Protein AF-0000000085042481 (afdb_homodimer)

pLDDT: mean 92.13, std 11.42, range [29.47, 98.25]

Solvent-accessible surface area (backbone atoms only — not comparable to full-atom values): 14796 Å² total; per-residue (Å²): 123,78,73,67,58,66,59,36,67,46,35,39,32,40,56,32,84,47,54,68,64,43,48,48,41,42,38,69,69,69,35,38,50,77,46,90,54,94,73,81,54,95,38,60,48,30,28,44,49,56,96,87,27,34,40,38,42,34,36,69,100,58,87,80,73,85,63,39,68,54,71,65,32,27,44,28,32,21,26,75,50,57,67,62,51,48,50,50,32,55,76,68,67,48,74,40,13,19,95,85,66,43,73,79,38,74,32,74,42,95,86,69,38,44,33,37,33,32,60,51,91,65,57,50,30,37,34,43,32,39,73,59,125,122,77,74,66,56,67,57,36,65,45,36,40,32,40,56,35,83,47,52,69,65,43,48,48,42,44,39,70,69,70,38,38,50,77,46,90,53,94,72,81,54,93,38,60,48,29,28,44,48,57,96,86,27,34,40,37,41,35,35,68,100,57,85,79,71,86,62,39,69,55,71,65,31,25,44,30,34,21,26,76,49,56,68,62,51,50,51,51,33,56,77,67,68,48,74,38,12,19,95,86,65,44,72,78,36,72,32,71,43,95,87,70,37,45,34,36,34,35,59,52,92,63,58,50,31,36,33,42,31,38,74,59,123

Structure (mmCIF, N/CA/C/O backbone):
data_AF-0000000085042481-model_v1
#
loop_
_entity.id
_entity.type
_entity.pdbx_description
1 polymer 'Glyoxalase/bleomycin resistance protein/dioxygenase'
#
loop_
_atom_site.group_PDB
_atom_site.id
_atom_site.type_symbol
_atom_site.label_atom_id
_atom_site.label_alt_id
_atom_site.label_comp_id
_atom_site.label_asym_id
_atom_site.label_entity_id
_atom_site.label_seq_id
_atom_site.pdbx_PDB_ins_code
_atom_site.Cartn_x
_atom_site.Cartn_y
_atom_site.Cartn_z
_atom_site.occupancy
_atom_site.B_iso_or_equiv
_atom_site.auth_seq_id
_atom_site.auth_comp_id
_atom_site.auth_asym_id
_atom_site.auth_atom_id
_atom_site.pdbx_PDB_model_num
ATOM 1 N N . MET A 1 1 ? -10.664 -26.453 10.055 1 29.47 1 MET A N 1
ATOM 2 C CA . MET A 1 1 ? -10.32 -25.047 10.047 1 29.47 1 MET A CA 1
ATOM 3 C C . MET A 1 1 ? -9.641 -24.656 8.734 1 29.47 1 MET A C 1
ATOM 5 O O . MET A 1 1 ? -8.633 -25.266 8.352 1 29.47 1 MET A O 1
ATOM 9 N N . SER A 1 2 ? -10.336 -24.453 7.711 1 34.72 2 SER A N 1
ATOM 10 C CA . SER A 1 2 ? -9.711 -24.328 6.395 1 34.72 2 SER A CA 1
ATOM 11 C C . SER A 1 2 ? -8.414 -23.547 6.465 1 34.72 2 SER A C 1
ATOM 13 O O . SER A 1 2 ? -8.297 -22.594 7.25 1 34.72 2 SER A O 1
ATOM 15 N N . GLU A 1 3 ? -7.359 -24.203 6.391 1 38.06 3 GLU A N 1
ATOM 16 C CA . GLU A 1 3 ? -6 -23.688 6.5 1 38.06 3 GLU A CA 1
ATOM 17 C C . GLU A 1 3 ? -5.895 -22.266 5.961 1 38.06 3 GLU A C 1
ATOM 19 O O . GLU A 1 3 ? -5.898 -22.062 4.746 1 38.06 3 GLU A O 1
ATOM 24 N N . PHE A 1 4 ? -6.863 -21.453 6.363 1 44.56 4 PHE A N 1
ATOM 25 C CA . PHE A 1 4 ? -6.672 -20.031 6.078 1 44.56 4 PHE A CA 1
ATOM 26 C C . PHE A 1 4 ? -5.199 -19.719 5.855 1 44.56 4 PHE A C 1
ATOM 28 O O . PHE A 1 4 ? -4.367 -19.969 6.73 1 44.56 4 PHE A O 1
ATOM 35 N N . ALA A 1 5 ? -4.836 -19.984 4.668 1 50.69 5 ALA A N 1
ATOM 36 C CA . ALA A 1 5 ? -3.51 -19.953 4.051 1 50.69 5 ALA A CA 1
ATOM 37 C C . ALA A 1 5 ? -2.656 -18.844 4.664 1 50.69 5 ALA A C 1
ATOM 39 O O . ALA A 1 5 ? -3.178 -17.797 5.062 1 50.69 5 ALA A O 1
ATOM 40 N N . HIS A 1 6 ? -1.685 -19.141 5.352 1 71.81 6 HIS A N 1
ATOM 41 C CA . HIS A 1 6 ? -0.431 -18.609 5.879 1 71.81 6 HIS A CA 1
ATOM 42 C C . HIS A 1 6 ? 0.114 -17.5 4.992 1 71.81 6 HIS A C 1
ATOM 44 O O . HIS A 1 6 ? 1.097 -17.703 4.273 1 71.81 6 HIS A O 1
ATOM 50 N N . LEU A 1 7 ? -0.778 -16.609 4.711 1 86.75 7 LEU A N 1
ATOM 51 C CA . LEU A 1 7 ? -0.31 -15.461 3.945 1 86.75 7 LEU A CA 1
ATOM 52 C C . LEU A 1 7 ? -0.035 -14.273 4.859 1 86.75 7 LEU A C 1
ATOM 54 O O . LEU A 1 7 ? -0.798 -14.008 5.793 1 86.75 7 LEU A O 1
ATOM 58 N N . LYS A 1 8 ? 1.028 -13.719 4.664 1 87.94 8 LYS A N 1
ATOM 59 C CA . LYS A 1 8 ? 1.391 -12.516 5.402 1 87.94 8 LYS A CA 1
ATOM 60 C C . LYS A 1 8 ? 1.767 -11.383 4.453 1 87.94 8 LYS A C 1
ATOM 62 O O . LYS A 1 8 ? 2.342 -11.617 3.391 1 87.94 8 LYS A O 1
ATOM 67 N N . VAL A 1 9 ? 1.407 -10.227 4.883 1 93.44 9 VAL A N 1
ATOM 68 C CA . VAL A 1 9 ? 1.903 -9.07 4.148 1 93.44 9 VAL A CA 1
ATOM 69 C C . VAL A 1 9 ? 3.428 -9.016 4.238 1 93.44 9 VAL A C 1
ATOM 71 O O . VAL A 1 9 ? 4.008 -9.352 5.273 1 93.44 9 VAL A O 1
ATOM 74 N N . ASN A 1 10 ? 4.012 -8.609 3.188 1 94.06 10 ASN A N 1
ATOM 75 C CA . ASN A 1 10 ? 5.473 -8.578 3.15 1 94.06 10 ASN A CA 1
ATOM 76 C C . ASN A 1 10 ? 5.996 -7.152 2.992 1 94.06 10 ASN A C 1
ATOM 78 O O . ASN A 1 10 ? 6.742 -6.664 3.842 1 94.06 10 ASN A O 1
ATOM 82 N N . HIS A 1 11 ? 5.656 -6.461 1.933 1 96.62 11 HIS A N 1
ATOM 83 C CA . HIS A 1 11 ? 6.082 -5.082 1.731 1 96.62 11 HIS A CA 1
ATOM 84 C C . HIS A 1 11 ? 5.156 -4.355 0.762 1 96.62 11 HIS A C 1
ATOM 86 O O . HIS A 1 11 ? 4.305 -4.977 0.124 1 96.62 11 HIS A O 1
ATOM 92 N N . VAL A 1 12 ? 5.301 -3.057 0.77 1 97.5 12 VAL A N 1
ATOM 93 C CA . VAL A 1 12 ? 4.742 -2.195 -0.269 1 97.5 12 VAL A CA 1
ATOM 94 C C . VAL A 1 12 ? 5.871 -1.604 -1.109 1 97.5 12 VAL A C 1
ATOM 96 O O . VAL A 1 12 ? 6.887 -1.161 -0.571 1 97.5 12 VAL A O 1
ATOM 99 N N . ALA A 1 13 ? 5.703 -1.635 -2.363 1 97.94 13 ALA A N 1
ATOM 100 C CA . ALA A 1 13 ? 6.672 -0.999 -3.252 1 97.94 13 ALA A CA 1
ATOM 101 C C . ALA A 1 13 ? 6.066 0.221 -3.939 1 97.94 13 ALA A C 1
ATOM 103 O O . ALA A 1 13 ? 4.914 0.185 -4.383 1 97.94 13 ALA A O 1
ATOM 104 N N . ILE A 1 14 ? 6.805 1.228 -4.02 1 96.94 14 ILE A N 1
ATOM 105 C CA . ILE A 1 14 ? 6.391 2.457 -4.688 1 96.94 14 ILE A CA 1
ATOM 106 C C . ILE A 1 14 ? 7.355 2.777 -5.828 1 96.94 14 ILE A C 1
ATOM 108 O O . ILE A 1 14 ? 8.562 2.58 -5.699 1 96.94 14 ILE A O 1
ATOM 112 N N . TYR A 1 15 ? 6.785 3.146 -6.953 1 97.5 15 TYR A N 1
ATOM 113 C CA . TYR A 1 15 ? 7.539 3.607 -8.109 1 97.5 15 TYR A CA 1
ATOM 114 C C . TYR A 1 15 ? 7.898 5.082 -7.977 1 97.5 15 TYR A C 1
ATOM 116 O O . TYR A 1 15 ? 7.016 5.934 -7.844 1 97.5 15 TYR A O 1
ATOM 124 N N . ALA A 1 16 ? 9.156 5.398 -8.047 1 97.94 16 ALA A N 1
ATOM 125 C CA . ALA A 1 16 ? 9.602 6.77 -7.812 1 97.94 16 ALA A CA 1
ATOM 126 C C . ALA A 1 16 ? 10.164 7.391 -9.086 1 97.94 16 ALA A C 1
ATOM 128 O O . ALA A 1 16 ? 10.992 6.777 -9.766 1 97.94 16 ALA A O 1
ATOM 129 N N . LYS A 1 17 ? 9.742 8.586 -9.406 1 97.06 17 LYS A N 1
ATOM 130 C CA . LYS A 1 17 ? 10.273 9.367 -10.523 1 97.06 17 LYS A CA 1
ATOM 131 C C . LYS A 1 17 ? 11.711 9.812 -10.242 1 97.06 17 LYS A C 1
ATOM 133 O O . LYS A 1 17 ? 12.57 9.742 -11.117 1 97.06 17 LYS A O 1
ATOM 138 N N . ASP A 1 18 ? 11.93 10.289 -9.102 1 97.19 18 ASP A N 1
ATOM 139 C CA . ASP A 1 18 ? 13.211 10.75 -8.57 1 97.19 18 ASP A CA 1
ATOM 140 C C . ASP A 1 18 ? 13.5 10.133 -7.207 1 97.19 18 ASP A C 1
ATOM 142 O O . ASP A 1 18 ? 12.891 10.516 -6.207 1 97.19 18 ASP A O 1
ATOM 146 N N . LEU A 1 19 ? 14.508 9.242 -7.203 1 97.56 19 LEU A N 1
ATOM 147 C CA . LEU A 1 19 ? 14.766 8.453 -6.004 1 97.56 19 LEU A CA 1
ATOM 148 C C . LEU A 1 19 ? 15.203 9.352 -4.848 1 97.56 19 LEU A C 1
ATOM 150 O O . LEU A 1 19 ? 14.719 9.195 -3.723 1 97.56 19 LEU A O 1
ATOM 154 N N . GLU A 1 20 ? 16.062 10.273 -5.105 1 97.19 20 GLU A N 1
ATOM 155 C CA . GLU A 1 20 ? 16.609 11.133 -4.059 1 97.19 20 GLU A CA 1
ATOM 156 C C . GLU A 1 20 ? 15.508 11.992 -3.432 1 97.19 20 GLU A C 1
ATOM 158 O O . GLU A 1 20 ? 15.406 12.078 -2.205 1 97.19 20 GLU A O 1
ATOM 163 N N . LYS A 1 21 ? 14.727 12.617 -4.238 1 97.62 21 LYS A N 1
ATOM 164 C CA . LYS A 1 21 ? 13.633 13.445 -3.75 1 97.62 21 LYS A CA 1
ATOM 165 C C . LYS A 1 21 ? 12.625 12.617 -2.953 1 97.62 21 LYS A C 1
ATOM 167 O O . LYS A 1 21 ? 12.133 13.055 -1.916 1 97.62 21 LYS A O 1
ATOM 172 N N . THR A 1 22 ? 12.336 11.461 -3.449 1 98.19 22 THR A N 1
ATOM 173 C CA . THR A 1 22 ? 11.398 10.578 -2.781 1 98.19 22 THR A CA 1
ATOM 174 C C . THR A 1 22 ? 11.945 10.117 -1.436 1 98.19 22 THR A C 1
ATOM 176 O O . THR A 1 22 ? 11.227 10.102 -0.435 1 98.19 22 THR A O 1
ATOM 179 N N . ASN A 1 23 ? 13.203 9.773 -1.438 1 97.62 23 ASN A N 1
ATOM 180 C CA . ASN A 1 23 ? 13.844 9.359 -0.198 1 97.62 23 ASN A CA 1
ATOM 181 C C . ASN A 1 23 ? 13.82 10.469 0.851 1 97.62 23 ASN A C 1
ATOM 183 O O . ASN A 1 23 ? 13.547 10.211 2.023 1 97.62 23 ASN A O 1
ATOM 187 N N . GLN A 1 24 ? 14.102 11.648 0.436 1 97.5 24 GLN A N 1
ATOM 188 C CA . GLN A 1 24 ? 14.062 12.781 1.353 1 97.5 24 GLN A CA 1
ATOM 189 C C . GLN A 1 24 ? 12.672 12.953 1.958 1 97.5 24 GLN A C 1
ATOM 191 O O . GLN A 1 24 ? 12.539 13.227 3.152 1 97.5 24 GLN A O 1
ATOM 196 N N . PHE A 1 25 ? 11.727 12.758 1.174 1 97.75 25 PHE A N 1
ATOM 197 C CA . PHE A 1 25 ? 10.352 12.883 1.63 1 97.75 25 PHE A CA 1
ATOM 198 C C . PHE A 1 25 ? 10.047 11.852 2.709 1 97.75 25 PHE A C 1
ATOM 200 O O . PHE A 1 25 ? 9.594 12.203 3.801 1 97.75 25 PHE A O 1
ATOM 207 N N . TYR A 1 26 ? 10.266 10.633 2.473 1 97.44 26 TYR A N 1
ATOM 208 C CA . TYR A 1 26 ? 9.891 9.57 3.402 1 97.44 26 TYR A CA 1
ATOM 209 C C . TYR A 1 26 ? 10.781 9.586 4.637 1 97.44 26 TYR A C 1
ATOM 211 O O . TYR A 1 26 ? 10.336 9.242 5.734 1 97.44 26 TYR A O 1
ATOM 219 N N . GLU A 1 27 ? 11.984 10.023 4.461 1 96.12 27 GLU A N 1
ATOM 220 C CA . GLU A 1 27 ? 12.914 10.07 5.59 1 96.12 27 GLU A CA 1
ATOM 221 C C . GLU A 1 27 ? 12.648 11.289 6.469 1 96.12 27 GLU A C 1
ATOM 223 O O . GLU A 1 27 ? 12.547 11.172 7.691 1 96.12 27 GLU A O 1
ATOM 228 N N . GLU A 1 28 ? 12.469 12.43 5.887 1 95.12 28 GLU A N 1
ATOM 229 C CA . GLU A 1 28 ? 12.438 13.672 6.645 1 95.12 28 GLU A CA 1
ATOM 230 C C . GLU A 1 28 ? 11.008 14.086 6.98 1 95.12 28 GLU A C 1
ATOM 232 O O . GLU A 1 28 ? 10.758 14.664 8.039 1 95.12 28 GLU A O 1
ATOM 237 N N . ILE A 1 29 ? 10.133 13.836 6.039 1 95.12 29 ILE A N 1
ATOM 238 C CA . ILE A 1 29 ? 8.766 14.297 6.238 1 95.12 29 ILE A CA 1
ATOM 239 C C . ILE A 1 29 ? 7.965 13.234 6.988 1 95.12 29 ILE A C 1
ATOM 241 O O . ILE A 1 29 ? 7.41 13.508 8.055 1 95.12 29 ILE A O 1
ATOM 245 N N . ILE A 1 30 ? 7.961 12.078 6.449 1 95.56 30 ILE A N 1
ATOM 246 C CA . ILE A 1 30 ? 7.223 11.008 7.125 1 95.56 30 ILE A CA 1
ATOM 247 C C . ILE A 1 30 ? 8.008 10.539 8.344 1 95.56 30 ILE A C 1
ATOM 249 O O . ILE A 1 30 ? 7.418 10.203 9.375 1 95.56 30 ILE A O 1
ATOM 253 N N . GLY A 1 31 ? 9.336 10.484 8.219 1 94.62 31 GLY A N 1
ATOM 254 C CA . GLY A 1 31 ? 10.18 10.125 9.344 1 94.62 31 GLY A CA 1
ATOM 255 C C . GLY A 1 31 ? 10.477 8.641 9.422 1 94.62 31 GLY A C 1
ATOM 256 O O . GLY A 1 31 ? 10.594 8.078 10.516 1 94.62 31 GLY A O 1
ATOM 257 N N . LEU A 1 32 ? 10.57 7.988 8.32 1 95.56 32 LEU A N 1
ATOM 258 C CA . LEU A 1 32 ? 10.844 6.555 8.312 1 95.56 32 LEU A CA 1
ATOM 259 C C . LEU A 1 32 ? 12.344 6.285 8.328 1 95.56 32 LEU A C 1
ATOM 261 O O . LEU A 1 32 ? 13.109 6.988 7.676 1 95.56 32 LEU A O 1
ATOM 265 N N . PRO A 1 33 ? 12.734 5.258 9.031 1 95.5 33 PRO A N 1
ATOM 266 C CA . PRO A 1 33 ? 14.148 4.875 9.016 1 95.5 33 PRO A CA 1
ATOM 267 C C . PRO A 1 33 ? 14.523 4.062 7.777 1 95.5 33 PRO A C 1
ATOM 269 O O . PRO A 1 33 ? 13.789 3.162 7.375 1 95.5 33 PRO A O 1
ATOM 272 N N . LYS A 1 34 ? 15.664 4.43 7.211 1 95.56 34 LYS A N 1
ATOM 273 C CA . LYS A 1 34 ? 16.203 3.586 6.148 1 95.56 34 LYS A CA 1
ATOM 274 C C . LYS A 1 34 ? 16.734 2.266 6.707 1 95.56 34 LYS A C 1
ATOM 276 O O . LYS A 1 34 ? 17.344 2.236 7.777 1 95.56 34 LYS A O 1
ATOM 281 N N . ILE A 1 35 ? 16.453 1.226 5.973 1 95.06 35 ILE A N 1
ATOM 282 C CA . ILE A 1 35 ? 17 -0.073 6.336 1 95.06 35 ILE A CA 1
ATOM 283 C C . ILE A 1 35 ? 17.828 -0.621 5.18 1 95.06 35 ILE A C 1
ATOM 285 O O . ILE A 1 35 ? 17.844 -0.049 4.09 1 95.06 35 ILE A O 1
ATOM 289 N N . GLU A 1 36 ? 18.531 -1.667 5.41 1 92.81 36 GLU A N 1
ATOM 290 C CA . GLU A 1 36 ? 19.406 -2.238 4.402 1 92.81 36 GLU A CA 1
ATOM 291 C C . GLU A 1 36 ? 18.609 -2.814 3.232 1 92.81 36 GLU A C 1
ATOM 293 O O . GLU A 1 36 ? 17.609 -3.488 3.438 1 92.81 36 GLU A O 1
ATOM 298 N N . ASP A 1 37 ? 19.016 -2.426 2.037 1 88.75 37 ASP A N 1
ATOM 299 C CA . ASP A 1 37 ? 18.453 -3.051 0.843 1 88.75 37 ASP A CA 1
ATOM 300 C C . ASP A 1 37 ? 19.469 -3.986 0.186 1 88.75 37 ASP A C 1
ATOM 302 O O . ASP A 1 37 ? 20.672 -3.736 0.235 1 88.75 37 ASP A O 1
ATOM 306 N N . PRO A 1 38 ? 19.062 -5.016 -0.389 1 85.75 38 PRO A N 1
ATOM 307 C CA . PRO A 1 38 ? 19.969 -6.047 -0.899 1 85.75 38 PRO A CA 1
ATOM 308 C C . PRO A 1 38 ? 20.656 -5.641 -2.205 1 85.75 38 PRO A C 1
ATOM 310 O O . PRO A 1 38 ? 21.609 -6.285 -2.633 1 85.75 38 PRO A O 1
ATOM 313 N N . PHE A 1 39 ? 20.234 -4.66 -2.871 1 85.88 39 PHE A N 1
ATOM 314 C CA . PHE A 1 39 ? 20.734 -4.32 -4.195 1 85.88 39 PHE A CA 1
ATOM 315 C C . PHE A 1 39 ? 21.922 -3.367 -4.094 1 85.88 39 PHE A C 1
ATOM 317 O O . PHE A 1 39 ? 22.781 -3.355 -4.965 1 85.88 39 PHE A O 1
ATOM 324 N N . LYS A 1 40 ? 21.938 -2.6 -3.18 1 84.56 40 LYS A N 1
ATOM 325 C CA . LYS A 1 40 ? 23.016 -1.634 -2.945 1 84.56 40 LYS A CA 1
ATOM 326 C C . LYS A 1 40 ? 23.328 -0.845 -4.211 1 84.56 40 LYS A C 1
ATOM 328 O O . LYS A 1 40 ? 24.484 -0.727 -4.602 1 84.56 40 LYS A O 1
ATOM 333 N N . ASP A 1 41 ? 22.312 -0.422 -4.855 1 89.19 41 ASP A N 1
ATOM 334 C CA . ASP A 1 41 ? 22.438 0.362 -6.082 1 89.19 41 ASP A CA 1
ATOM 335 C C . ASP A 1 41 ? 21.766 1.729 -5.93 1 89.19 41 ASP A C 1
ATOM 337 O O . ASP A 1 41 ? 21.453 2.152 -4.816 1 89.19 41 ASP A O 1
ATOM 341 N N . HIS A 1 42 ? 21.719 2.473 -7.027 1 90.5 42 HIS A N 1
ATOM 342 C CA . HIS A 1 42 ? 21.172 3.826 -6.969 1 90.5 42 HIS A CA 1
ATOM 343 C C . HIS A 1 42 ? 19.703 3.854 -7.371 1 90.5 42 HIS A C 1
ATOM 345 O O . HIS A 1 42 ? 19.156 4.918 -7.66 1 90.5 42 HIS A O 1
ATOM 351 N N . LEU A 1 43 ? 19.031 2.658 -7.398 1 95.56 43 LEU A N 1
ATOM 352 C CA . LEU A 1 43 ? 17.672 2.588 -7.914 1 95.56 43 LEU A CA 1
ATOM 353 C C . LEU A 1 43 ? 16.703 2.111 -6.832 1 95.56 43 LEU A C 1
ATOM 355 O O . LEU A 1 43 ? 15.492 2.146 -7.02 1 95.56 43 LEU A O 1
ATOM 359 N N . HIS A 1 44 ? 17.328 1.716 -5.672 1 96.81 44 HIS A N 1
ATOM 360 C CA . HIS A 1 44 ? 16.469 1.137 -4.641 1 96.81 44 HIS A CA 1
ATOM 361 C C . HIS A 1 44 ? 16.781 1.737 -3.271 1 96.81 44 HIS A C 1
ATOM 363 O O . HIS A 1 44 ? 17.953 1.962 -2.934 1 96.81 44 HIS A O 1
ATOM 369 N N . THR A 1 45 ? 15.727 1.989 -2.494 1 97.69 45 THR A N 1
ATOM 370 C CA . THR A 1 45 ? 15.82 2.312 -1.074 1 97.69 45 THR A CA 1
ATOM 371 C C . THR A 1 45 ? 14.727 1.596 -0.287 1 97.69 45 THR A C 1
ATOM 373 O O . THR A 1 45 ? 13.57 1.537 -0.726 1 97.69 45 THR A O 1
ATOM 376 N N . TRP A 1 46 ? 15.117 1.043 0.865 1 97.31 46 TRP A N 1
ATOM 377 C CA . TRP A 1 46 ? 14.156 0.384 1.749 1 97.31 46 TRP A CA 1
ATOM 378 C C . TRP A 1 46 ? 13.953 1.19 3.025 1 97.31 46 TRP A C 1
ATOM 380 O O . TRP A 1 46 ? 14.914 1.653 3.639 1 97.31 46 TRP A O 1
ATOM 390 N N . PHE A 1 47 ? 12.68 1.407 3.359 1 97.12 47 PHE A N 1
ATOM 391 C CA . PHE A 1 47 ? 12.312 2.039 4.621 1 97.12 47 PHE A CA 1
ATOM 392 C C . PHE A 1 47 ? 11.586 1.056 5.531 1 97.12 47 PHE A C 1
ATOM 394 O O . PHE A 1 47 ? 10.711 0.317 5.078 1 97.12 47 PHE A O 1
ATOM 401 N N . GLY A 1 48 ? 11.984 1 6.766 1 95.31 48 GLY A N 1
ATOM 402 C CA . GLY A 1 48 ? 11.227 0.225 7.738 1 95.31 48 GLY A CA 1
ATOM 403 C C . GLY A 1 48 ? 9.961 0.917 8.203 1 95.31 48 GLY A C 1
ATOM 404 O O . GLY A 1 48 ? 9.945 2.135 8.391 1 95.31 48 GLY A O 1
ATOM 405 N N . ILE A 1 49 ? 8.875 0.1 8.352 1 93.44 49 ILE A N 1
ATOM 406 C CA . ILE A 1 49 ? 7.621 0.706 8.805 1 93.44 49 ILE A CA 1
ATOM 407 C C . ILE A 1 49 ? 7.082 -0.058 10.008 1 93.44 49 ILE A C 1
ATOM 409 O O . ILE A 1 49 ? 5.895 0.038 10.328 1 93.44 49 ILE A O 1
ATOM 413 N N . GLY A 1 50 ? 7.922 -0.876 10.617 1 87.81 50 GLY A N 1
ATOM 414 C CA . GLY A 1 50 ? 7.539 -1.648 11.789 1 87.81 50 GLY A CA 1
ATOM 415 C C . GLY A 1 50 ? 7.117 -3.066 11.453 1 87.81 50 GLY A C 1
ATOM 416 O O . GLY A 1 50 ? 6.832 -3.381 10.297 1 87.81 50 GLY A O 1
ATOM 417 N N . TYR A 1 51 ? 7.156 -4.039 12.414 1 88.31 51 TYR A N 1
ATOM 418 C CA . TYR A 1 51 ? 6.688 -5.418 12.32 1 88.31 51 TYR A CA 1
ATOM 419 C C . TYR A 1 51 ? 7.484 -6.195 11.289 1 88.31 51 TYR A C 1
ATOM 421 O O . TYR A 1 51 ? 6.973 -7.141 10.68 1 88.31 51 TYR A O 1
ATOM 429 N N . GLY A 1 52 ? 8.711 -5.676 10.992 1 89.19 52 GLY A N 1
ATOM 430 C CA . GLY A 1 52 ? 9.508 -6.32 9.961 1 89.19 52 GLY A CA 1
ATOM 431 C C . GLY A 1 52 ? 9.055 -5.98 8.555 1 89.19 52 GLY A C 1
ATOM 432 O O . GLY A 1 52 ? 9.547 -6.551 7.582 1 89.19 52 GLY A O 1
ATOM 433 N N . LEU A 1 53 ? 8.125 -5.09 8.461 1 93.31 53 LEU A N 1
ATOM 434 C CA . LEU A 1 53 ? 7.605 -4.652 7.172 1 93.31 53 LEU A CA 1
ATOM 435 C C . LEU A 1 53 ? 8.406 -3.469 6.637 1 93.31 53 LEU A C 1
ATOM 437 O O . LEU A 1 53 ? 9.109 -2.797 7.395 1 93.31 53 LEU A O 1
ATOM 441 N N . SER A 1 54 ? 8.289 -3.295 5.277 1 96.12 54 SER A N 1
ATOM 442 C CA . SER A 1 54 ? 9.078 -2.227 4.676 1 96.12 54 SER A CA 1
ATOM 443 C C . SER A 1 54 ? 8.359 -1.617 3.475 1 96.12 54 SER A C 1
ATOM 445 O O . SER A 1 54 ? 7.441 -2.225 2.918 1 96.12 54 SER A O 1
ATOM 447 N N . ILE A 1 55 ? 8.688 -0.447 3.199 1 97.56 55 ILE A N 1
ATOM 448 C CA . ILE A 1 55 ? 8.391 0.213 1.933 1 97.56 55 ILE A CA 1
ATOM 449 C C . ILE A 1 55 ? 9.625 0.182 1.032 1 97.56 55 ILE A C 1
ATOM 451 O O . ILE A 1 55 ? 10.711 0.597 1.442 1 97.56 55 ILE A O 1
ATOM 455 N N . HIS A 1 56 ? 9.43 -0.361 -0.099 1 98.06 56 HIS A N 1
ATOM 456 C CA . HIS A 1 56 ? 10.477 -0.338 -1.117 1 98.06 56 HIS A CA 1
ATOM 457 C C . HIS A 1 56 ? 10.266 0.812 -2.096 1 98.06 56 HIS A C 1
ATOM 459 O O . HIS A 1 56 ? 9.266 0.847 -2.814 1 98.06 56 HIS A O 1
ATOM 465 N N . VAL A 1 57 ? 11.195 1.717 -2.09 1 98.19 57 VAL A N 1
ATOM 466 C CA . VAL A 1 57 ? 11.18 2.797 -3.072 1 98.19 57 VAL A CA 1
ATOM 467 C C . VAL A 1 57 ? 12.062 2.43 -4.262 1 98.19 57 VAL A C 1
ATOM 469 O O . VAL A 1 57 ? 13.258 2.164 -4.098 1 98.19 57 VAL A O 1
ATOM 472 N N . ILE A 1 58 ? 11.477 2.449 -5.469 1 97.62 58 ILE A N 1
ATOM 473 C CA . ILE A 1 58 ? 12.164 1.899 -6.629 1 97.62 58 ILE A CA 1
ATOM 474 C C . ILE A 1 58 ? 12.125 2.904 -7.781 1 97.62 58 ILE A C 1
ATOM 476 O O . ILE A 1 58 ? 11.047 3.334 -8.195 1 97.62 58 ILE A O 1
ATOM 480 N N . ALA A 1 59 ? 13.242 3.268 -8.227 1 97.19 59 ALA A N 1
ATOM 481 C CA . ALA A 1 59 ? 13.375 3.996 -9.484 1 97.19 59 ALA A CA 1
ATOM 482 C C . ALA A 1 59 ? 13.789 3.064 -10.617 1 97.19 59 ALA A C 1
ATOM 484 O O . ALA A 1 59 ? 14.352 1.997 -10.383 1 97.19 59 ALA A O 1
ATOM 485 N N . ARG A 1 60 ? 13.398 3.463 -11.805 1 94.75 60 ARG A N 1
ATOM 486 C CA . ARG A 1 60 ? 13.742 2.662 -12.969 1 94.75 60 ARG A CA 1
ATOM 487 C C . ARG A 1 60 ? 14.516 3.49 -13.992 1 94.75 60 ARG A C 1
ATOM 489 O O . ARG A 1 60 ? 14.375 4.715 -14.039 1 94.75 60 ARG A O 1
ATOM 496 N N . GLU A 1 61 ? 15.32 2.689 -14.734 1 92.12 61 GLU A N 1
ATOM 497 C CA . GLU A 1 61 ? 16.047 3.33 -15.82 1 92.12 61 GLU A CA 1
ATOM 498 C C . GLU A 1 61 ? 15.258 3.299 -17.125 1 92.12 61 GLU A C 1
ATOM 500 O O . GLU A 1 61 ? 15.742 2.818 -18.141 1 92.12 61 GLU A O 1
ATOM 505 N N . VAL A 1 62 ? 14.07 3.58 -17.094 1 91.5 62 VAL A N 1
ATOM 506 C CA . VAL A 1 62 ? 13.141 3.727 -18.203 1 91.5 62 VAL A CA 1
ATOM 507 C C . VAL A 1 62 ? 12.359 5.031 -18.047 1 91.5 62 VAL A C 1
ATOM 509 O O . VAL A 1 62 ? 12.32 5.617 -16.969 1 91.5 62 VAL A O 1
ATOM 512 N N . PRO A 1 63 ? 11.828 5.523 -19.156 1 93.69 63 PRO A N 1
ATOM 513 C CA . PRO A 1 63 ? 11.062 6.762 -19.031 1 93.69 63 PRO A CA 1
ATOM 514 C C . PRO A 1 63 ? 9.93 6.652 -18.016 1 93.69 63 PRO A C 1
ATOM 516 O O . PRO A 1 63 ? 9.234 5.637 -17.969 1 93.69 63 PRO A O 1
ATOM 519 N N . TRP A 1 64 ? 9.805 7.609 -17.234 1 94.62 64 TRP A N 1
ATOM 520 C CA . TRP A 1 64 ? 8.766 7.684 -16.219 1 94.62 64 TRP A CA 1
ATOM 521 C C . TRP A 1 64 ? 7.375 7.664 -16.859 1 94.62 64 TRP A C 1
ATOM 523 O O . TRP A 1 64 ? 7.125 8.367 -17.844 1 94.62 64 TRP A O 1
ATOM 533 N N . LYS A 1 65 ? 6.566 6.887 -16.266 1 91.31 65 LYS A N 1
ATOM 534 C CA . LYS A 1 65 ? 5.148 6.883 -16.609 1 91.31 65 LYS A CA 1
ATOM 535 C C . LYS A 1 65 ? 4.301 7.48 -15.484 1 91.31 65 LYS A C 1
ATOM 537 O O . LYS A 1 65 ? 4.312 6.977 -14.359 1 91.31 65 LYS A O 1
ATOM 542 N N . GLU A 1 66 ? 3.561 8.523 -15.906 1 91.44 66 GLU A N 1
ATOM 543 C CA . GLU A 1 66 ? 2.744 9.188 -14.891 1 91.44 66 GLU A CA 1
ATOM 544 C C . GLU A 1 66 ? 1.716 8.227 -14.297 1 91.44 66 GLU A C 1
ATOM 546 O O . GLU A 1 66 ? 1.08 7.461 -15.023 1 91.44 66 GLU A O 1
ATOM 551 N N . GLN A 1 67 ? 1.631 8.32 -12.984 1 92.38 67 GLN A N 1
ATOM 552 C CA . GLN A 1 67 ? 0.651 7.508 -12.273 1 92.38 67 GLN A CA 1
ATOM 553 C C . GLN A 1 67 ? -0.649 8.273 -12.055 1 92.38 67 GLN A C 1
ATOM 555 O O . GLN A 1 67 ? -0.635 9.492 -11.883 1 92.38 67 GLN A O 1
ATOM 560 N N . ASN A 1 68 ? -1.722 7.582 -12.195 1 92.75 68 ASN A N 1
ATOM 561 C CA . ASN A 1 68 ? -3.043 8.109 -11.867 1 92.75 68 ASN A CA 1
ATOM 562 C C . ASN A 1 68 ? -3.684 7.332 -10.719 1 92.75 68 ASN A C 1
ATOM 564 O O . ASN A 1 68 ? -4.117 6.195 -10.898 1 92.75 68 ASN A O 1
ATOM 568 N N . ILE A 1 69 ? -3.725 8.008 -9.609 1 92.75 69 ILE A N 1
ATOM 569 C CA . ILE A 1 69 ? -4.188 7.336 -8.398 1 92.75 69 ILE A CA 1
ATOM 570 C C . ILE A 1 69 ? -5.172 8.234 -7.656 1 92.75 69 ILE A C 1
ATOM 572 O O . ILE A 1 69 ? -4.855 9.391 -7.352 1 92.75 69 ILE A O 1
ATOM 576 N N . ASP A 1 70 ? -6.336 7.723 -7.387 1 93.88 70 ASP A N 1
ATOM 577 C CA . ASP A 1 70 ? -7.359 8.445 -6.641 1 93.88 70 ASP A CA 1
ATOM 578 C C . ASP A 1 70 ? -6.996 8.539 -5.16 1 93.88 70 ASP A C 1
ATOM 580 O O . ASP A 1 70 ? -6.387 7.621 -4.609 1 93.88 70 ASP A O 1
ATOM 584 N N . ARG A 1 71 ? -7.449 9.594 -4.531 1 93.81 71 ARG A N 1
ATOM 585 C CA . ARG A 1 71 ? -7.18 9.797 -3.111 1 93.81 71 ARG A CA 1
ATOM 586 C C . ARG A 1 71 ? -7.68 8.617 -2.285 1 93.81 71 ARG A C 1
ATOM 588 O O . ARG A 1 71 ? -7.098 8.289 -1.248 1 93.81 71 ARG A O 1
ATOM 595 N N . THR A 1 72 ? -8.75 8.031 -2.76 1 95.19 72 THR A N 1
ATOM 596 C CA . THR A 1 72 ? -9.289 6.859 -2.072 1 95.19 72 THR A CA 1
ATOM 597 C C . THR A 1 72 ? -8.227 5.777 -1.926 1 95.19 72 THR A C 1
ATOM 599 O O . THR A 1 72 ? -8.219 5.035 -0.944 1 95.19 72 THR A O 1
ATOM 602 N N . ASN A 1 73 ? -7.363 5.676 -2.885 1 95.81 73 ASN A N 1
ATOM 603 C CA . ASN A 1 73 ? -6.207 4.793 -2.826 1 95.81 73 ASN A CA 1
ATOM 604 C C . ASN A 1 73 ? -5.035 5.449 -2.1 1 95.81 73 ASN A C 1
ATOM 606 O O . ASN A 1 73 ? -4.434 6.395 -2.609 1 95.81 73 ASN A O 1
ATOM 610 N N . HIS A 1 74 ? -4.758 4.953 -0.811 1 97.44 74 HIS A N 1
ATOM 611 C CA . HIS A 1 74 ? -3.748 5.664 -0.033 1 97.44 74 HIS A CA 1
ATOM 612 C C . HIS A 1 74 ? -3.098 4.742 0.993 1 97.44 74 HIS A C 1
ATOM 614 O O . HIS A 1 74 ? -3.607 3.65 1.266 1 97.44 74 HIS A O 1
ATOM 620 N N . LEU A 1 75 ? -1.955 5.16 1.409 1 97.75 75 LEU A N 1
ATOM 621 C CA . LEU A 1 75 ? -1.261 4.578 2.553 1 97.75 75 LEU A CA 1
ATOM 622 C C . LEU A 1 75 ? -1.424 5.453 3.791 1 97.75 75 LEU A C 1
ATOM 624 O O . LEU A 1 75 ? -1.251 6.672 3.723 1 97.75 75 LEU A O 1
ATOM 628 N N . CYS A 1 76 ? -1.739 4.809 4.922 1 97.62 76 CYS A N 1
ATOM 629 C CA . CYS A 1 76 ? -2.002 5.574 6.133 1 97.62 76 CYS A CA 1
ATOM 630 C C . CYS A 1 76 ? -0.963 5.27 7.207 1 97.62 76 CYS A C 1
ATOM 632 O O . CYS A 1 76 ? -0.617 4.109 7.43 1 97.62 76 CYS A O 1
ATOM 634 N N . PHE A 1 77 ? -0.507 6.305 7.844 1 96.44 77 PHE A N 1
ATOM 635 C CA . PHE A 1 77 ? 0.324 6.211 9.039 1 96.44 77 PHE A CA 1
ATOM 636 C C . PHE A 1 77 ? -0.364 6.867 10.227 1 96.44 77 PHE A C 1
ATOM 638 O O . PHE A 1 77 ? -1.283 7.672 10.055 1 96.44 77 PHE A O 1
ATOM 645 N N . CYS A 1 78 ? 0.091 6.469 11.359 1 94.88 78 CYS A N 1
ATOM 646 C CA . CYS A 1 78 ? -0.397 7.1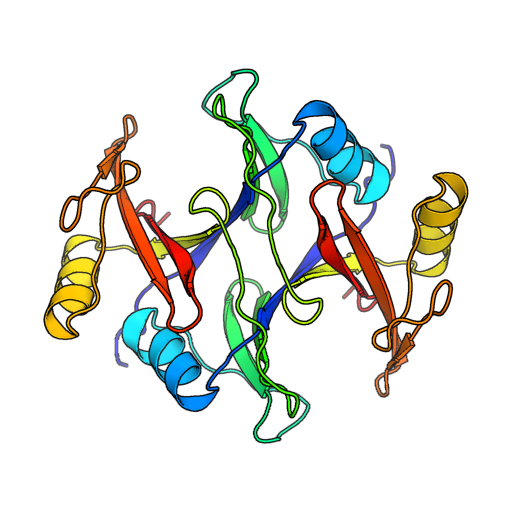02 12.586 1 94.88 78 CYS A CA 1
ATOM 647 C C . CYS A 1 78 ? 0.732 7.809 13.32 1 94.88 78 CYS A C 1
ATOM 649 O O . CYS A 1 78 ? 1.859 7.309 13.367 1 94.88 78 CYS A O 1
ATOM 651 N N . VAL A 1 79 ? 0.392 8.961 13.852 1 94.31 79 VAL A N 1
ATOM 652 C CA . VAL A 1 79 ? 1.349 9.742 14.633 1 94.31 79 VAL A CA 1
ATOM 653 C C . VAL A 1 79 ? 0.782 10.016 16.016 1 94.31 79 VAL A C 1
ATOM 655 O O . VAL A 1 79 ? -0.431 9.938 16.234 1 94.31 79 VAL A O 1
ATOM 658 N N . LYS A 1 80 ? 1.616 10.352 16.969 1 92.81 80 LYS A N 1
ATOM 659 C CA . LYS A 1 80 ? 1.191 10.664 18.328 1 92.81 80 LYS A CA 1
ATOM 660 C C . LYS A 1 80 ? 0.694 12.109 18.438 1 92.81 80 LYS A C 1
ATOM 662 O O . LYS A 1 80 ? -0.182 12.406 19.25 1 92.81 80 LYS A O 1
ATOM 667 N N . ASP A 1 81 ? 1.24 12.977 17.625 1 93.38 81 ASP A N 1
ATOM 668 C CA . ASP A 1 81 ? 0.963 14.406 17.703 1 93.38 81 ASP A CA 1
ATOM 669 C C . ASP A 1 81 ? 0.68 14.992 16.328 1 93.38 81 ASP A C 1
ATOM 671 O O . ASP A 1 81 ? 1.605 15.352 15.594 1 93.38 81 ASP A O 1
ATOM 675 N N . MET A 1 82 ? -0.606 15.195 16.047 1 95.06 82 MET A N 1
ATOM 676 C CA . MET A 1 82 ? -1.033 15.688 14.742 1 95.06 82 MET A CA 1
ATOM 677 C C . MET A 1 82 ? -0.583 17.125 14.531 1 95.06 82 MET A C 1
ATOM 679 O O . MET A 1 82 ? -0.111 17.484 13.445 1 95.06 82 MET A O 1
ATOM 683 N N . ASP A 1 83 ? -0.695 17.906 15.555 1 95 83 ASP A N 1
ATOM 684 C CA . ASP A 1 83 ? -0.323 19.312 15.445 1 95 83 ASP A CA 1
ATOM 685 C C . ASP A 1 83 ? 1.154 19.469 15.086 1 95 83 ASP A C 1
ATOM 687 O O . ASP A 1 83 ? 1.514 20.297 14.234 1 95 83 ASP A O 1
ATOM 691 N N . ALA A 1 84 ? 1.943 18.703 15.742 1 95 84 ALA A N 1
ATOM 692 C CA . ALA A 1 84 ? 3.373 18.734 15.445 1 95 84 ALA A CA 1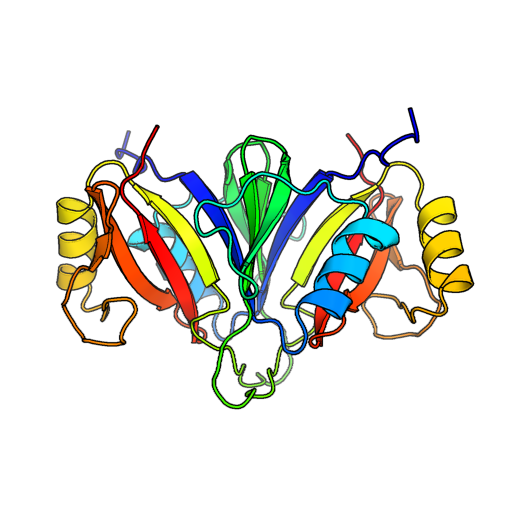
ATOM 693 C C . ALA A 1 84 ? 3.648 18.312 14.008 1 95 84 ALA A C 1
ATOM 695 O O . ALA A 1 84 ? 4.516 18.875 13.336 1 95 84 ALA A O 1
ATOM 696 N N . PHE A 1 85 ? 2.949 17.312 13.57 1 95.81 85 PHE A N 1
ATOM 697 C CA . PHE A 1 85 ? 3.145 16.828 12.211 1 95.81 85 PHE A CA 1
ATOM 698 C C . PHE A 1 85 ? 2.727 17.875 11.195 1 95.81 85 PHE A C 1
ATOM 700 O O . PHE A 1 85 ? 3.428 18.109 10.203 1 95.81 85 PHE A O 1
ATOM 707 N N . ILE A 1 86 ? 1.613 18.484 11.445 1 96.12 86 ILE A N 1
ATOM 708 C CA . ILE A 1 86 ? 1.106 19.516 10.555 1 96.12 86 ILE A CA 1
ATOM 709 C C . ILE A 1 86 ? 2.102 20.672 10.5 1 96.12 86 ILE A C 1
ATOM 711 O O . ILE A 1 86 ? 2.373 21.219 9.422 1 96.12 86 ILE A O 1
ATOM 715 N N . LYS A 1 87 ? 2.604 21.078 11.617 1 96.5 87 LYS A N 1
ATOM 716 C CA . LYS A 1 87 ? 3.609 22.141 11.656 1 96.5 87 LYS A CA 1
ATOM 717 C C . LYS A 1 87 ? 4.805 21.797 10.773 1 96.5 87 LYS A C 1
ATOM 719 O O . LYS A 1 87 ? 5.328 22.656 10.07 1 96.5 87 LYS A O 1
ATOM 724 N N . LYS A 1 88 ? 5.195 20.562 10.875 1 95.75 88 LYS A N 1
ATOM 725 C CA . LYS A 1 88 ? 6.289 20.094 10.023 1 95.75 88 LYS A CA 1
ATOM 726 C C . LYS A 1 88 ? 5.945 20.266 8.547 1 95.75 88 LYS A C 1
ATOM 728 O O . LYS A 1 88 ? 6.77 20.734 7.762 1 95.75 88 LYS A O 1
ATOM 733 N N . LEU A 1 89 ? 4.742 19.828 8.102 1 96.94 89 LEU A N 1
ATOM 734 C CA . LEU A 1 89 ? 4.309 19.984 6.719 1 96.94 89 LEU A CA 1
ATOM 735 C C . LEU A 1 89 ? 4.336 21.438 6.301 1 96.94 89 LEU A C 1
ATOM 737 O O . LEU A 1 89 ? 4.789 21.766 5.199 1 96.94 89 LEU A O 1
ATOM 741 N N . GLN A 1 90 ? 3.881 22.266 7.168 1 96.56 90 GLN A N 1
ATOM 742 C CA . GLN A 1 90 ? 3.834 23.703 6.879 1 96.56 90 GLN A CA 1
ATOM 743 C C . GLN A 1 90 ? 5.238 24.281 6.738 1 96.56 90 GLN A C 1
ATOM 745 O O . GLN A 1 90 ? 5.508 25.047 5.812 1 96.56 90 GLN A O 1
ATOM 750 N N . GLU A 1 91 ? 6.105 23.969 7.609 1 96.38 91 GLU A N 1
ATOM 751 C CA . GLU A 1 91 ? 7.484 24.438 7.578 1 96.38 91 GLU A CA 1
ATOM 752 C C . GLU A 1 91 ? 8.18 24.031 6.285 1 96.38 91 GLU A C 1
ATOM 754 O O . GLU A 1 91 ? 9.039 24.766 5.777 1 96.38 91 GLU A O 1
ATOM 759 N N . LYS A 1 92 ? 7.793 22.891 5.82 1 96.44 92 LYS A N 1
ATOM 760 C CA . LYS A 1 92 ? 8.414 22.359 4.605 1 96.44 92 LYS A CA 1
ATOM 761 C C . LYS A 1 92 ? 7.594 22.719 3.369 1 96.44 92 LYS A C 1
ATOM 763 O O . LYS A 1 92 ? 7.914 22.281 2.262 1 96.44 92 LYS A O 1
ATOM 768 N N . ASN A 1 93 ? 6.512 23.422 3.523 1 96.5 93 ASN A N 1
ATOM 769 C CA . ASN A 1 93 ? 5.637 23.891 2.459 1 96.5 93 ASN A CA 1
ATOM 770 C C . ASN A 1 93 ? 5.012 22.734 1.688 1 96.5 93 ASN A C 1
ATOM 772 O O . ASN A 1 93 ? 4.965 22.75 0.457 1 96.5 93 ASN A O 1
ATOM 776 N N . ILE A 1 94 ? 4.656 21.719 2.365 1 96.75 94 ILE A N 1
ATOM 777 C CA . ILE A 1 94 ? 3.941 20.594 1.782 1 96.75 94 ILE A CA 1
ATOM 778 C C . ILE A 1 94 ? 2.438 20.781 1.972 1 96.75 94 ILE A C 1
ATOM 780 O O . ILE A 1 94 ? 1.944 20.797 3.102 1 96.75 94 ILE A O 1
ATOM 784 N N . PRO A 1 95 ? 1.786 20.922 0.863 1 97.19 95 PRO A N 1
ATOM 785 C CA . PRO A 1 95 ? 0.336 21.094 0.984 1 97.19 95 PRO A CA 1
ATOM 786 C C . PRO A 1 95 ? -0.36 19.844 1.542 1 97.19 95 PRO A C 1
ATOM 788 O O . PRO A 1 95 ? 0.041 18.719 1.239 1 97.19 95 PRO A O 1
ATOM 791 N N . PHE A 1 96 ? -1.367 20.031 2.373 1 97.88 96 PHE A N 1
ATOM 792 C CA . PHE A 1 96 ? -2.213 18.984 2.916 1 97.88 96 PHE A CA 1
ATOM 793 C C . PHE A 1 96 ? -3.664 19.438 3.002 1 97.88 96 PHE A C 1
ATOM 795 O O . PHE A 1 96 ? -3.953 20.625 2.85 1 97.88 96 PHE A O 1
ATOM 802 N N . GLY A 1 97 ? -4.551 18.5 3.117 1 96.5 97 GLY A N 1
ATOM 803 C CA . GLY A 1 97 ? -5.961 18.828 3.242 1 96.5 97 GLY A CA 1
ATOM 804 C C . GLY A 1 97 ? -6.781 17.703 3.855 1 96.5 97 GLY A C 1
ATOM 805 O O . GLY A 1 97 ? -6.227 16.719 4.344 1 96.5 97 GLY A O 1
ATOM 806 N N . ASN A 1 98 ? -8.07 17.969 3.916 1 93 98 ASN A N 1
ATOM 807 C CA . ASN A 1 98 ? -8.969 16.969 4.496 1 93 98 ASN A CA 1
ATOM 808 C C . ASN A 1 98 ? -9.539 16.047 3.432 1 93 98 ASN A C 1
ATOM 810 O O . ASN A 1 98 ? -9.133 16.109 2.27 1 93 98 ASN A O 1
ATOM 814 N N . SER A 1 99 ? -10.391 15.141 3.812 1 85.88 99 SER A N 1
ATOM 815 C CA . SER A 1 99 ? -10.922 14.102 2.941 1 85.88 99 SER A CA 1
ATOM 816 C C . SER A 1 99 ? -11.781 14.695 1.826 1 85.88 99 SER A C 1
ATOM 818 O O . SER A 1 99 ? -11.992 14.055 0.792 1 85.88 99 SER A O 1
ATOM 820 N N . GLU A 1 100 ? -12.172 15.859 2.008 1 86.06 100 GLU A N 1
ATOM 821 C CA . GLU A 1 100 ? -13.016 16.516 1.014 1 86.06 100 GLU A CA 1
ATOM 822 C C . GLU A 1 100 ? -12.172 17.297 0.013 1 86.06 100 GLU A C 1
ATOM 824 O O . GLU A 1 100 ? -12.711 17.891 -0.929 1 86.06 100 GLU A O 1
ATOM 829 N N . GLY A 1 101 ? -10.922 17.359 0.292 1 86.19 101 GLY A N 1
ATOM 830 C CA . GLY A 1 101 ? -10.023 18.016 -0.645 1 86.19 101 GLY A CA 1
ATOM 831 C C . GLY A 1 101 ? -9.805 19.484 -0.333 1 86.19 101 GLY A C 1
ATOM 832 O O . GLY A 1 101 ? -9.312 20.25 -1.175 1 86.19 101 GLY A O 1
ATOM 833 N N . LEU A 1 102 ? -10.234 19.859 0.858 1 90.5 102 LEU A N 1
ATOM 834 C CA . LEU A 1 102 ? -10.008 21.25 1.257 1 90.5 102 LEU A CA 1
ATOM 835 C C . LEU A 1 102 ? -8.594 21.438 1.802 1 90.5 102 LEU A C 1
ATOM 837 O O . LEU A 1 102 ? -8.219 20.797 2.789 1 90.5 102 LEU A O 1
ATOM 841 N N . ASN A 1 103 ? -7.91 22.375 1.193 1 92.75 103 ASN A N 1
ATOM 842 C CA . ASN A 1 103 ? -6.512 22.594 1.554 1 92.75 103 ASN A CA 1
ATOM 843 C C . ASN A 1 103 ? -6.387 23.219 2.939 1 92.75 103 ASN A C 1
ATOM 845 O O . ASN A 1 103 ? -7.148 24.125 3.291 1 92.75 103 ASN A O 1
ATOM 849 N N . GLY A 1 104 ? -5.461 22.734 3.688 1 94.81 104 GLY A N 1
ATOM 850 C CA . GLY A 1 104 ? -5.113 23.312 4.977 1 94.81 104 GLY A CA 1
ATOM 851 C C . GLY A 1 104 ? -6.102 22.969 6.07 1 94.81 104 GLY A C 1
ATOM 852 O O . GLY A 1 104 ? -6.004 23.469 7.191 1 94.81 104 GLY A O 1
ATOM 853 N N . LYS A 1 105 ? -6.984 22.125 5.77 1 94.94 105 LYS A N 1
ATOM 854 C CA . LYS A 1 105 ? -7.996 21.734 6.75 1 94.94 105 LYS A CA 1
ATOM 855 C C . LYS A 1 105 ? -7.73 20.344 7.301 1 94.94 105 LYS A C 1
ATOM 857 O O . LYS A 1 105 ? -7.328 19.438 6.555 1 94.94 105 LYS A O 1
ATOM 862 N N . VAL A 1 106 ? -8.016 20.188 8.578 1 96.06 106 VAL A N 1
ATOM 863 C CA . VAL A 1 106 ? -7.914 18.906 9.273 1 96.06 106 VAL A CA 1
ATOM 864 C C . VAL A 1 106 ? -9.305 18.312 9.453 1 96.06 106 VAL A C 1
ATOM 866 O O . VAL A 1 106 ? -10.242 19.016 9.859 1 96.06 106 VAL A O 1
ATOM 869 N N . ASN A 1 107 ? -9.375 17.109 9.094 1 95.25 107 ASN A N 1
ATOM 870 C CA . ASN A 1 107 ? -10.641 16.422 9.352 1 95.25 107 ASN A CA 1
ATOM 871 C C . ASN A 1 107 ? -10.695 15.891 10.781 1 95.25 107 ASN A C 1
ATOM 873 O O . ASN A 1 107 ? -9.734 15.305 11.266 1 95.25 107 A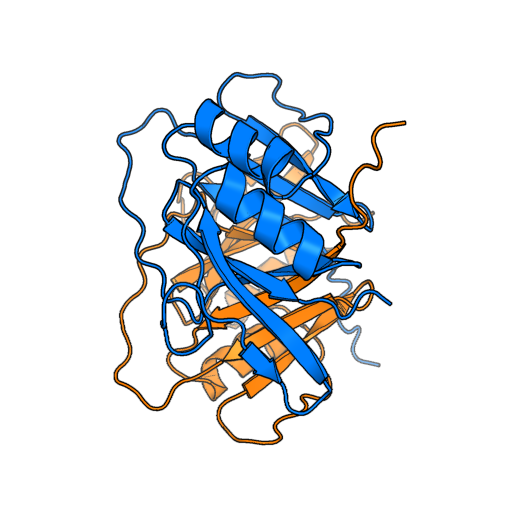SN A O 1
ATOM 877 N N . LEU A 1 108 ? -11.828 16.141 11.445 1 94.5 108 LEU A N 1
ATOM 878 C CA . LEU A 1 108 ? -12.125 15.477 12.711 1 94.5 108 LEU A CA 1
ATOM 879 C C . LEU A 1 108 ? -13.156 14.367 12.516 1 94.5 108 LEU A C 1
ATOM 881 O O . LEU A 1 108 ? -14.328 14.641 12.266 1 94.5 108 LEU A O 1
ATOM 885 N N . ARG A 1 109 ? -12.703 13.25 12.703 1 92.25 109 ARG A N 1
ATOM 886 C CA . ARG A 1 109 ? -13.586 12.094 12.531 1 92.25 109 ARG A CA 1
ATOM 887 C C . ARG A 1 109 ? -14.555 11.969 13.695 1 92.25 109 ARG A C 1
ATOM 889 O O . ARG A 1 109 ? -14.297 12.492 14.781 1 92.25 109 ARG A O 1
ATOM 896 N N . PRO A 1 110 ? -15.609 11.18 13.406 1 89.44 110 PRO A N 1
ATOM 897 C CA . PRO A 1 110 ? -16.594 10.984 14.477 1 89.44 110 PRO A CA 1
ATOM 898 C C . PRO A 1 110 ? -15.984 10.32 15.711 1 89.44 110 PRO A C 1
ATOM 900 O O . PRO A 1 110 ? -16.469 10.523 16.828 1 89.44 110 PRO A O 1
ATOM 903 N N . ASP A 1 111 ? -14.984 9.617 15.586 1 90.19 111 ASP A N 1
ATOM 904 C CA . ASP A 1 111 ? -14.375 8.898 16.703 1 90.19 111 ASP A CA 1
ATOM 905 C C . ASP A 1 111 ? -13.297 9.742 17.375 1 90.19 111 ASP A C 1
ATOM 907 O O . ASP A 1 111 ? -12.539 9.242 18.219 1 90.19 111 ASP A O 1
ATOM 911 N N . GLY A 1 112 ? -13.133 10.953 16.969 1 92.81 112 GLY A N 1
ATOM 912 C CA . GLY A 1 112 ? -12.242 11.883 17.625 1 92.81 112 GLY A CA 1
ATOM 913 C C . GLY A 1 112 ? -10.852 11.914 17.016 1 92.81 112 GLY A C 1
ATOM 914 O O . GLY A 1 112 ? -9.984 12.664 17.469 1 92.81 112 GLY A O 1
ATOM 915 N N . ILE A 1 113 ? -10.672 11.18 16.016 1 94.75 113 ILE A N 1
ATOM 916 C CA . ILE A 1 113 ? -9.367 11.078 15.383 1 94.75 113 ILE A CA 1
ATOM 917 C C . ILE A 1 113 ? -9.195 12.211 14.375 1 94.75 113 ILE A C 1
ATOM 919 O O . ILE A 1 113 ? -10.109 12.508 13.602 1 94.75 113 ILE A O 1
ATOM 923 N N . HIS A 1 114 ? -8.078 12.891 14.43 1 96.44 114 HIS A N 1
ATOM 924 C CA . HIS A 1 114 ? -7.723 13.859 13.406 1 96.44 114 HIS A CA 1
ATOM 925 C C . HIS A 1 114 ? -7.121 13.172 12.18 1 96.44 114 HIS A C 1
ATOM 927 O O . HIS A 1 114 ? -6.359 12.219 12.32 1 96.44 114 HIS A O 1
ATOM 933 N N . GLN A 1 115 ? -7.488 13.711 11.062 1 97 115 GLN A N 1
ATOM 934 C CA . GLN A 1 115 ? -7.098 13.07 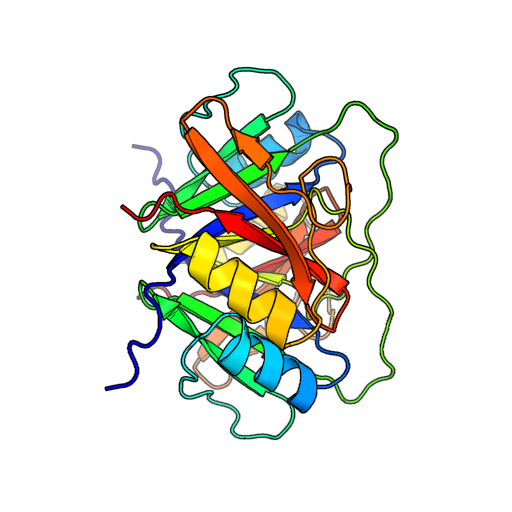9.812 1 97 115 GLN A CA 1
ATOM 935 C C . GLN A 1 115 ? -6.699 14.109 8.766 1 97 115 GLN A C 1
ATOM 937 O O . GLN A 1 115 ? -7.387 15.117 8.586 1 97 115 GLN A O 1
ATOM 942 N N . ILE A 1 116 ? -5.613 13.875 8.07 1 97.75 116 ILE A N 1
ATOM 943 C CA . ILE A 1 116 ? -5.23 14.711 6.941 1 97.75 116 ILE A CA 1
ATOM 944 C C . ILE A 1 116 ? -4.73 13.836 5.797 1 97.75 116 ILE A C 1
ATOM 946 O O . ILE A 1 116 ? -4.355 12.68 6.004 1 97.75 116 ILE A O 1
ATOM 950 N N . PHE A 1 117 ? -4.762 14.453 4.625 1 98 117 PHE A N 1
ATOM 951 C CA . PHE A 1 117 ? -4.246 13.82 3.412 1 98 117 PHE A CA 1
ATOM 952 C C . PHE A 1 117 ? -3.266 14.742 2.699 1 98 117 PHE A C 1
ATOM 954 O O . PHE A 1 117 ? -3.453 15.961 2.678 1 98 117 PHE A O 1
ATOM 961 N N . PHE A 1 118 ? -2.301 14.148 2.129 1 97.62 118 PHE A N 1
ATOM 962 C CA . PHE A 1 118 ? -1.366 14.844 1.251 1 97.62 118 PHE A CA 1
ATOM 963 C C . PHE A 1 118 ? -0.672 13.859 0.317 1 97.62 118 PHE A C 1
ATOM 965 O O . PHE A 1 118 ? -0.955 12.656 0.349 1 97.62 118 PHE A O 1
ATOM 972 N N . GLN A 1 119 ? 0.129 14.406 -0.585 1 96.88 119 GLN A N 1
ATOM 973 C CA . GLN A 1 119 ? 0.739 13.531 -1.583 1 96.88 119 GLN A CA 1
ATOM 974 C C . GLN A 1 119 ? 2.258 13.516 -1.441 1 96.88 119 GLN A C 1
ATOM 976 O O . GLN A 1 119 ? 2.867 14.523 -1.09 1 96.88 119 GLN A O 1
ATOM 981 N N . ASP A 1 120 ? 2.812 12.328 -1.688 1 97.62 120 ASP A N 1
ATOM 982 C CA . ASP A 1 120 ? 4.266 12.258 -1.791 1 97.62 120 ASP A CA 1
ATOM 983 C C . ASP A 1 120 ? 4.754 12.859 -3.107 1 97.62 120 ASP A C 1
ATOM 985 O O . ASP A 1 120 ? 3.947 13.305 -3.926 1 97.62 120 ASP A O 1
ATOM 989 N N . PRO A 1 121 ? 6.043 12.883 -3.373 1 97.06 121 PRO A N 1
ATOM 990 C CA . PRO A 1 121 ? 6.574 13.555 -4.559 1 97.06 121 PRO A CA 1
ATOM 991 C C . PRO A 1 121 ? 6.137 12.898 -5.863 1 97.06 121 PRO A C 1
ATOM 993 O O . PRO A 1 121 ? 6.309 13.477 -6.938 1 97.06 121 PRO A O 1
ATOM 996 N N . ASN A 1 122 ? 5.605 11.703 -5.844 1 96.94 122 ASN A N 1
ATOM 997 C CA . ASN A 1 122 ? 5.242 10.945 -7.043 1 96.94 122 ASN A CA 1
ATOM 998 C C . ASN A 1 122 ? 3.732 10.961 -7.273 1 96.94 122 ASN A C 1
ATOM 1000 O O . ASN A 1 122 ? 3.244 10.375 -8.242 1 96.94 122 ASN A O 1
ATOM 1004 N N . GLY A 1 123 ? 3.021 11.562 -6.371 1 95.5 123 GLY A N 1
ATOM 1005 C CA . GLY A 1 123 ? 1.583 11.68 -6.547 1 95.5 123 GLY A CA 1
ATOM 1006 C C . GLY A 1 123 ? 0.798 10.656 -5.75 1 95.5 123 GLY A C 1
ATOM 1007 O O . GLY A 1 123 ? -0.43 10.602 -5.836 1 95.5 123 GLY A O 1
ATOM 1008 N N . TYR A 1 124 ? 1.434 9.852 -4.977 1 96.88 124 TYR A N 1
ATOM 1009 C CA . TYR A 1 124 ? 0.735 8.883 -4.133 1 96.88 124 TYR A CA 1
ATOM 1010 C C . TYR A 1 124 ? 0.141 9.562 -2.904 1 96.88 124 TYR A C 1
ATOM 1012 O O . TYR A 1 124 ? 0.768 10.438 -2.309 1 96.88 124 TYR A O 1
ATOM 1020 N N . TRP A 1 125 ? -1.028 9.156 -2.537 1 97.06 125 TRP A N 1
ATOM 1021 C CA . TRP A 1 125 ? -1.728 9.789 -1.421 1 97.06 125 TRP A CA 1
ATOM 1022 C C . TRP A 1 125 ? -1.339 9.133 -0.098 1 97.06 125 TRP A C 1
ATOM 1024 O O . TRP A 1 125 ? -1.291 7.906 0.005 1 97.06 125 TRP A O 1
ATOM 1034 N N . ILE A 1 126 ? -1.117 9.984 0.834 1 98.06 126 ILE A N 1
ATOM 1035 C CA . ILE A 1 126 ? -0.782 9.586 2.199 1 98.06 126 ILE A CA 1
ATOM 1036 C C . ILE A 1 126 ? -1.827 10.141 3.166 1 98.06 126 ILE A C 1
ATOM 1038 O O . ILE A 1 126 ? -2.24 11.297 3.049 1 98.06 126 ILE A O 1
ATOM 1042 N N . GLU A 1 127 ? -2.236 9.289 4.039 1 98.12 127 GLU A N 1
ATOM 1043 C CA . GLU A 1 127 ? -3.105 9.688 5.145 1 98.12 127 GLU A CA 1
ATOM 1044 C C . GLU A 1 127 ? -2.359 9.641 6.473 1 98.12 127 GLU A C 1
ATOM 1046 O O . GLU A 1 127 ? -1.59 8.719 6.73 1 98.12 127 GLU A O 1
ATOM 1051 N N . ILE A 1 128 ? -2.59 10.664 7.273 1 97.19 128 ILE A N 1
ATOM 1052 C CA . ILE A 1 128 ? -2.074 10.648 8.633 1 97.19 128 ILE A CA 1
ATOM 1053 C C . ILE A 1 128 ? -3.232 10.758 9.625 1 97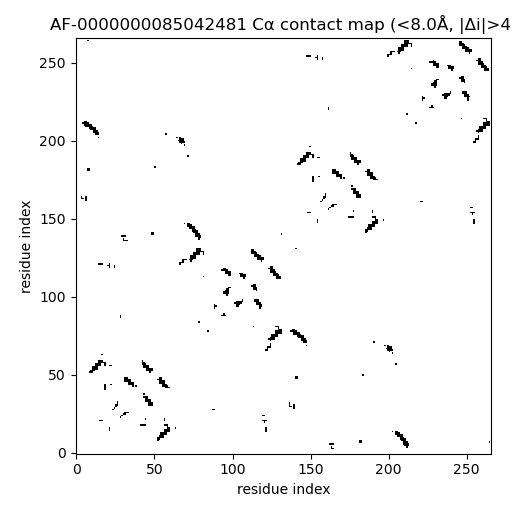.19 128 ILE A C 1
ATOM 1055 O O . ILE A 1 128 ? -4.105 11.617 9.477 1 97.19 128 ILE A O 1
ATOM 1059 N N . ASN A 1 129 ? -3.182 9.836 10.508 1 96.81 129 ASN A N 1
ATOM 1060 C CA . ASN A 1 129 ? -4.09 9.867 11.648 1 96.81 129 ASN A CA 1
ATOM 1061 C C . ASN A 1 129 ? -3.332 9.984 12.969 1 96.81 129 ASN A C 1
ATOM 1063 O O . ASN A 1 129 ? -2.127 9.734 13.016 1 96.81 129 ASN A O 1
ATOM 1067 N N . ASP A 1 130 ? -4.062 10.398 14.047 1 95.56 130 ASP A N 1
ATOM 1068 C CA . ASP A 1 130 ? -3.398 10.492 15.344 1 95.56 130 ASP A CA 1
ATOM 1069 C C . ASP A 1 130 ? -3.934 9.438 16.312 1 95.56 130 ASP A C 1
ATOM 1071 O O . ASP A 1 130 ? -4 9.672 17.516 1 95.56 130 ASP A O 1
ATOM 1075 N N . ASP A 1 131 ? -4.391 8.352 15.82 1 89.69 131 ASP A N 1
ATOM 1076 C CA . ASP A 1 131 ? -4.816 7.223 16.641 1 89.69 131 ASP A CA 1
ATOM 1077 C C . ASP A 1 131 ? -3.637 6.32 16.984 1 89.69 131 ASP A C 1
ATOM 1079 O O . ASP A 1 131 ? -3.705 5.102 16.812 1 89.69 131 ASP A O 1
ATOM 1083 N N . PHE A 1 132 ? -2.631 6.957 17.703 1 82.44 132 PHE A N 1
ATOM 1084 C CA . PHE A 1 132 ? -1.423 6.227 18.062 1 82.44 132 PHE A CA 1
ATOM 1085 C C . PHE A 1 132 ? -1.651 5.391 19.312 1 82.44 132 PHE A C 1
ATOM 1087 O O . PHE A 1 132 ? -1.909 5.934 20.391 1 82.44 132 PHE A O 1
ATOM 1094 N N . ILE A 1 133 ? -1.93 4.133 19.062 1 66.5 133 ILE A N 1
ATOM 1095 C CA . ILE A 1 133 ? -2.146 3.268 20.219 1 66.5 133 ILE A CA 1
ATOM 1096 C C . ILE A 1 133 ? -0.831 2.602 20.625 1 66.5 133 ILE A C 1
ATOM 1098 O O . ILE A 1 133 ? -0.022 2.244 19.766 1 66.5 133 ILE A O 1
ATOM 1102 N N . MET B 1 1 ? 18.891 10.938 20.609 1 29.59 1 MET B N 1
ATOM 1103 C CA . MET B 1 1 ? 18.234 9.969 19.734 1 29.59 1 MET B CA 1
ATOM 1104 C C . MET B 1 1 ? 17.094 10.617 18.953 1 29.59 1 MET B C 1
ATOM 1106 O O . MET B 1 1 ? 16.203 11.211 19.547 1 29.59 1 MET B O 1
ATOM 1110 N N . SER B 1 2 ? 17.344 11.32 17.938 1 35.38 2 SER B N 1
ATOM 1111 C CA . SER B 1 2 ? 16.312 12.156 17.328 1 35.38 2 SER B CA 1
ATOM 1112 C C . SER B 1 2 ? 14.969 11.445 17.328 1 35.38 2 SER B C 1
ATOM 1114 O O . SER B 1 2 ? 14.898 10.227 17.156 1 35.38 2 SER B O 1
ATOM 1116 N N . GLU B 1 3 ? 14.125 11.859 18.125 1 38.75 3 GLU B N 1
ATOM 1117 C CA . GLU B 1 3 ? 12.805 11.297 18.375 1 38.75 3 GLU B CA 1
ATOM 1118 C C . GLU B 1 3 ? 12.211 10.711 17.109 1 38.75 3 GLU B C 1
ATOM 1120 O O . GLU B 1 3 ? 11.766 11.445 16.219 1 38.75 3 GLU B O 1
ATOM 1125 N N . PHE B 1 4 ? 13.055 9.93 16.422 1 45.09 4 PHE B N 1
ATOM 1126 C CA . PHE B 1 4 ? 12.438 9.148 15.344 1 45.09 4 PHE B CA 1
ATOM 1127 C C . PHE B 1 4 ? 10.953 8.953 15.602 1 45.09 4 PHE B C 1
ATOM 1129 O O . PHE B 1 4 ? 10.562 8.414 16.641 1 45.09 4 PHE B O 1
ATOM 1136 N N . ALA B 1 5 ? 10.281 9.977 15.188 1 51 5 ALA B N 1
ATOM 1137 C CA . ALA B 1 5 ? 8.852 10.219 15.336 1 51 5 ALA B CA 1
ATOM 1138 C C . ALA B 1 5 ? 8.062 8.914 15.273 1 51 5 ALA B C 1
ATOM 1140 O O . ALA B 1 5 ? 8.445 7.984 14.555 1 51 5 ALA B O 1
ATOM 1141 N N . HIS B 1 6 ? 7.535 8.508 16.281 1 71.31 6 HIS B N 1
ATOM 1142 C CA . HIS B 1 6 ? 6.469 7.602 16.703 1 71.31 6 HIS B CA 1
ATOM 1143 C C . HIS B 1 6 ? 5.422 7.441 15.602 1 71.31 6 HIS B C 1
ATOM 1145 O O . HIS B 1 6 ? 4.32 7.988 15.703 1 71.31 6 HIS B O 1
ATOM 1151 N N . LEU B 1 7 ? 5.949 7.125 14.43 1 86.56 7 LEU B N 1
ATOM 1152 C CA . LEU B 1 7 ? 5.016 6.863 13.336 1 86.56 7 LEU B CA 1
ATOM 1153 C C . LEU B 1 7 ? 4.891 5.367 13.078 1 86.56 7 LEU B C 1
ATOM 1155 O O . LEU B 1 7 ? 5.887 4.641 13.117 1 86.56 7 LEU B O 1
ATOM 1159 N N . LYS B 1 8 ? 3.754 4.961 12.953 1 87.69 8 LYS B N 1
ATOM 1160 C CA . LYS B 1 8 ? 3.48 3.57 12.609 1 87.69 8 LYS B CA 1
ATOM 1161 C C . LYS B 1 8 ? 2.566 3.479 11.391 1 87.69 8 LYS B C 1
ATOM 1163 O O . LYS B 1 8 ? 1.685 4.32 11.203 1 87.69 8 LYS B O 1
ATOM 1168 N N . VAL B 1 9 ? 2.844 2.486 10.625 1 93.44 9 VAL B N 1
ATOM 1169 C CA . VAL B 1 9 ? 1.9 2.197 9.547 1 93.44 9 VAL B CA 1
ATOM 1170 C C . VAL B 1 9 ? 0.544 1.818 10.141 1 93.44 9 VAL B C 1
ATOM 1172 O O . VAL B 1 9 ? 0.476 1.152 11.172 1 93.44 9 VAL B O 1
ATOM 1175 N N . ASN B 1 10 ? -0.454 2.238 9.492 1 94 10 ASN B N 1
ATOM 1176 C CA . ASN B 1 10 ? -1.798 1.981 10 1 94 10 ASN B CA 1
ATOM 1177 C C . ASN B 1 10 ? -2.59 1.078 9.062 1 94 10 ASN B C 1
ATOM 1179 O O . ASN B 1 10 ? -3.023 -0.006 9.453 1 94 10 ASN B O 1
ATOM 1183 N N . HIS B 1 11 ? -2.824 1.48 7.832 1 96.62 11 HIS B N 1
ATOM 1184 C CA . HIS B 1 11 ? -3.533 0.659 6.859 1 96.62 11 HIS B CA 1
ATOM 1185 C C . HIS B 1 11 ? -3.195 1.079 5.434 1 96.62 11 HIS B C 1
ATOM 1187 O O . HIS B 1 11 ? -2.561 2.115 5.223 1 96.62 11 HIS B O 1
ATOM 1193 N N . VAL B 1 12 ? -3.549 0.205 4.527 1 97.5 12 VAL B N 1
ATOM 1194 C CA . VAL B 1 12 ? -3.594 0.522 3.102 1 97.5 12 VAL B CA 1
ATOM 1195 C C . VAL B 1 12 ? -5.043 0.556 2.627 1 97.5 12 VAL B C 1
ATOM 1197 O O . VAL B 1 12 ? -5.84 -0.318 2.979 1 97.5 12 VAL B O 1
ATOM 1200 N N . ALA B 1 13 ? -5.363 1.538 1.893 1 97.94 13 ALA B N 1
ATOM 1201 C CA . ALA B 1 13 ? -6.695 1.608 1.299 1 97.94 13 ALA B CA 1
ATOM 1202 C C . ALA B 1 13 ? -6.629 1.431 -0.215 1 97.94 13 ALA B C 1
ATOM 1204 O O . ALA B 1 13 ? -5.742 1.979 -0.874 1 97.94 13 ALA B O 1
ATOM 1205 N N . ILE B 1 14 ? -7.531 0.712 -0.721 1 96.94 14 ILE B N 1
ATOM 1206 C CA . ILE B 1 14 ? -7.645 0.47 -2.154 1 96.94 14 ILE B CA 1
ATOM 1207 C C . ILE B 1 14 ? -9 0.955 -2.654 1 96.94 14 ILE B C 1
ATOM 1209 O O . ILE B 1 14 ? -10.016 0.782 -1.976 1 96.94 14 ILE B O 1
ATOM 1213 N N . TYR B 1 15 ? -8.961 1.662 -3.773 1 97.5 15 TYR B N 1
ATOM 1214 C CA . TYR B 1 15 ? -10.172 2.092 -4.469 1 97.5 15 TYR B CA 1
ATOM 1215 C C . TYR B 1 15 ? -10.711 0.978 -5.355 1 97.5 15 TYR B C 1
ATOM 1217 O O . TYR B 1 15 ? -10.008 0.487 -6.246 1 97.5 15 TYR B O 1
ATOM 1225 N N . ALA B 1 16 ? -11.953 0.62 -5.152 1 97.94 16 ALA B N 1
ATOM 1226 C CA . ALA B 1 16 ? -12.516 -0.522 -5.871 1 97.94 16 ALA B CA 1
ATOM 1227 C C . ALA B 1 16 ? -13.625 -0.082 -6.816 1 97.94 16 ALA B C 1
ATOM 1229 O O . ALA B 1 16 ? -14.523 0.665 -6.422 1 97.94 16 ALA B O 1
ATOM 1230 N N . LYS B 1 17 ? -13.578 -0.548 -8.047 1 97.06 17 LYS B N 1
ATOM 1231 C CA . LYS B 1 17 ? -14.633 -0.322 -9.039 1 97.06 17 LYS B CA 1
ATOM 1232 C C . LYS B 1 17 ? -15.898 -1.083 -8.672 1 97.06 17 LYS B C 1
ATOM 1234 O O . LYS B 1 17 ? -17 -0.545 -8.781 1 97.06 17 LYS B O 1
ATOM 1239 N N . ASP B 1 18 ? -15.75 -2.27 -8.305 1 97.19 18 ASP B N 1
ATOM 1240 C CA . ASP B 1 18 ? -16.797 -3.189 -7.871 1 97.19 18 ASP B CA 1
ATOM 1241 C C . ASP B 1 18 ? -16.422 -3.857 -6.547 1 97.19 18 ASP B C 1
ATOM 1243 O O . ASP B 1 18 ? -15.562 -4.734 -6.512 1 97.19 18 ASP B O 1
ATOM 1247 N N . LEU B 1 19 ? -17.172 -3.479 -5.5 1 97.56 19 LEU B N 1
ATOM 1248 C CA . LEU B 1 19 ? -16.812 -3.908 -4.152 1 97.56 19 LEU B CA 1
ATOM 1249 C C . LEU B 1 19 ? -16.922 -5.422 -4.016 1 97.56 19 LEU B C 1
ATOM 1251 O O . LEU B 1 19 ? -16.031 -6.07 -3.471 1 97.56 19 LEU B O 1
ATOM 1255 N N . GLU B 1 20 ? -17.969 -5.984 -4.508 1 97.19 20 GLU B N 1
ATOM 1256 C CA . GLU B 1 20 ? -18.219 -7.418 -4.367 1 97.19 20 GLU B CA 1
ATOM 1257 C C . GLU B 1 20 ? -17.141 -8.234 -5.074 1 97.19 20 GLU B C 1
ATOM 1259 O O . GLU B 1 20 ? -16.594 -9.18 -4.504 1 97.19 20 GLU B O 1
ATOM 1264 N N . LYS B 1 21 ? -16.859 -7.895 -6.277 1 97.69 21 LYS B N 1
ATOM 1265 C CA . LYS B 1 21 ? -15.828 -8.586 -7.043 1 97.69 21 LYS B CA 1
ATOM 1266 C C . LYS B 1 21 ? -14.469 -8.461 -6.367 1 97.69 21 LYS B C 1
ATOM 1268 O O . LYS B 1 21 ? -13.703 -9.43 -6.32 1 97.69 21 LYS B O 1
ATOM 1273 N N . THR B 1 22 ? -14.188 -7.301 -5.895 1 98.19 22 THR B N 1
ATOM 1274 C CA . THR B 1 22 ? -12.914 -7.051 -5.227 1 98.19 22 THR B CA 1
ATOM 1275 C C . THR B 1 22 ? -12.82 -7.855 -3.932 1 98.19 22 THR B C 1
ATOM 1277 O O . THR B 1 22 ? -11.781 -8.461 -3.646 1 98.19 22 THR B O 1
ATOM 1280 N N . ASN B 1 23 ? -13.891 -7.863 -3.205 1 97.69 23 ASN B N 1
ATOM 1281 C CA . ASN B 1 23 ? -13.93 -8.633 -1.967 1 97.69 23 ASN B CA 1
ATOM 1282 C C . ASN B 1 23 ? -13.703 -10.125 -2.225 1 97.69 23 ASN B C 1
ATOM 1284 O O . ASN B 1 23 ? -12.961 -10.781 -1.494 1 97.69 23 ASN B O 1
ATOM 1288 N N . GLN B 1 24 ? -14.336 -10.625 -3.23 1 97.5 24 GLN B N 1
ATOM 1289 C CA . GLN B 1 24 ? -14.156 -12.031 -3.584 1 97.5 24 GLN B CA 1
ATOM 1290 C C . GLN B 1 24 ? -12.695 -12.336 -3.908 1 97.5 24 GLN B C 1
ATOM 1292 O O . GLN B 1 24 ? -12.164 -13.375 -3.506 1 97.5 24 GLN B O 1
ATOM 1297 N N . PHE B 1 25 ? -12.109 -11.461 -4.559 1 97.75 25 PHE B N 1
ATOM 1298 C CA . PHE B 1 25 ? -10.703 -11.617 -4.922 1 97.75 25 PHE B CA 1
ATOM 1299 C C . PHE B 1 25 ? -9.828 -11.703 -3.676 1 97.75 25 PHE B C 1
ATOM 1301 O O . PHE B 1 25 ? -9.07 -12.656 -3.51 1 97.75 25 PHE B O 1
ATOM 1308 N N . TYR B 1 26 ? -9.898 -10.781 -2.814 1 97.44 26 TYR B N 1
ATOM 1309 C CA . TYR B 1 26 ? -9.008 -10.719 -1.66 1 97.44 26 TYR B CA 1
ATOM 1310 C C . TYR B 1 26 ? -9.352 -11.805 -0.649 1 97.44 26 TYR B C 1
ATOM 1312 O O . TYR B 1 26 ? -8.469 -12.32 0.041 1 97.44 26 TYR B O 1
ATOM 1320 N N . GLU B 1 27 ? -10.594 -12.18 -0.614 1 96.06 27 GLU B N 1
ATOM 1321 C CA . GLU B 1 27 ? -11.008 -13.219 0.324 1 96.06 27 GLU B CA 1
ATOM 1322 C C . GLU B 1 27 ? -10.656 -14.609 -0.201 1 96.06 27 GLU B C 1
ATOM 1324 O O . GLU B 1 27 ? -10.078 -15.43 0.522 1 96.06 27 GLU B O 1
ATOM 1329 N N . GLU B 1 28 ? -10.93 -14.875 -1.441 1 95 28 GLU B N 1
ATOM 1330 C CA . GLU B 1 28 ? -10.844 -16.234 -1.962 1 95 28 GLU B CA 1
ATOM 1331 C C . GLU B 1 28 ? -9.492 -16.484 -2.627 1 95 28 GLU B C 1
ATOM 1333 O O . GLU B 1 28 ? -8.969 -17.609 -2.584 1 95 28 GLU B O 1
ATOM 1338 N N . ILE B 1 29 ? -9.008 -15.469 -3.281 1 95.12 29 ILE B N 1
ATOM 1339 C CA . ILE B 1 29 ? -7.77 -15.664 -4.035 1 95.12 29 ILE B CA 1
ATOM 1340 C C . ILE B 1 29 ? -6.566 -15.391 -3.133 1 95.12 29 ILE B C 1
ATOM 1342 O O . ILE B 1 29 ? -5.711 -16.266 -2.955 1 95.12 29 ILE B O 1
ATOM 1346 N N . ILE B 1 30 ? -6.551 -14.242 -2.578 1 95.62 30 ILE B N 1
ATOM 1347 C CA . ILE B 1 30 ? -5.438 -13.922 -1.692 1 95.62 30 ILE B CA 1
ATOM 1348 C C . ILE B 1 30 ? -5.602 -14.672 -0.369 1 95.62 30 ILE B C 1
ATOM 1350 O O . ILE B 1 30 ? -4.617 -15.117 0.223 1 95.62 30 ILE B O 1
ATOM 1354 N N . GLY B 1 31 ? -6.848 -14.773 0.106 1 94.56 31 GLY B N 1
ATOM 1355 C CA . GLY B 1 31 ? -7.121 -15.539 1.313 1 94.56 31 GLY B CA 1
ATOM 1356 C C . GLY B 1 31 ? -7.086 -14.695 2.574 1 94.56 31 GLY B C 1
ATOM 1357 O O . GLY B 1 31 ? -6.68 -15.172 3.635 1 94.56 31 GLY B O 1
ATOM 1358 N N . LEU B 1 32 ? -7.48 -13.477 2.484 1 95.56 32 LEU B N 1
ATOM 1359 C CA . LEU B 1 32 ? -7.465 -12.594 3.65 1 95.56 32 LEU B CA 1
ATOM 1360 C C . LEU B 1 32 ? -8.766 -12.711 4.434 1 95.56 32 LEU B C 1
ATOM 1362 O O . LEU B 1 32 ? -9.844 -12.812 3.84 1 95.56 32 LEU B O 1
ATOM 1366 N N . PRO B 1 33 ? -8.68 -12.633 5.734 1 95.44 33 PRO B N 1
ATOM 1367 C CA . PRO B 1 33 ? -9.898 -12.641 6.543 1 95.44 33 PRO B CA 1
ATOM 1368 C C . PRO B 1 33 ? -10.562 -11.266 6.609 1 95.44 33 PRO B C 1
ATOM 1370 O O . PRO B 1 33 ? -9.883 -10.25 6.77 1 95.44 33 PRO B O 1
ATOM 1373 N N . LYS B 1 34 ? -11.867 -11.297 6.457 1 95.62 34 LYS B N 1
ATOM 1374 C CA . LYS B 1 34 ? -12.617 -10.07 6.699 1 95.62 34 LYS B CA 1
ATOM 1375 C C . LYS B 1 34 ? -12.641 -9.727 8.188 1 95.62 34 LYS B C 1
ATOM 1377 O O . LYS B 1 34 ? -12.797 -10.609 9.031 1 95.62 34 LYS B O 1
ATOM 1382 N N . ILE B 1 35 ? -12.484 -8.438 8.453 1 95.19 35 ILE B N 1
ATOM 1383 C CA . ILE B 1 35 ? -12.625 -7.973 9.828 1 95.19 35 ILE B CA 1
ATOM 1384 C C . ILE B 1 35 ? -13.719 -6.914 9.914 1 95.19 35 ILE B C 1
ATOM 1386 O O . ILE B 1 35 ? -14.242 -6.477 8.891 1 95.19 35 ILE B O 1
ATOM 1390 N N . GLU B 1 36 ? -14.062 -6.547 11.07 1 93 36 GLU B N 1
ATOM 1391 C CA . GLU B 1 36 ? -15.148 -5.586 11.273 1 93 36 GLU B CA 1
ATOM 1392 C C . GLU B 1 36 ? -14.766 -4.203 10.75 1 93 36 GLU B C 1
ATOM 1394 O O . GLU B 1 36 ? -13.648 -3.736 10.977 1 93 36 GLU B O 1
ATOM 1399 N N . ASP B 1 37 ? -15.648 -3.645 9.945 1 89.12 37 ASP B N 1
ATOM 1400 C CA . ASP B 1 37 ? -15.477 -2.254 9.539 1 89.12 37 ASP B CA 1
ATOM 1401 C C . ASP B 1 37 ? -16.469 -1.345 10.266 1 89.12 37 ASP B C 1
ATOM 1403 O O . ASP B 1 37 ? -17.578 -1.764 10.594 1 89.12 37 ASP B O 1
ATOM 1407 N N . PRO B 1 38 ? -16.125 -0.158 10.531 1 86.06 38 PRO B N 1
ATOM 1408 C CA . PRO B 1 38 ? -16.953 0.722 11.367 1 86.06 38 PRO B CA 1
ATOM 1409 C C . PRO B 1 38 ? -18.141 1.305 10.609 1 86.06 38 PRO B C 1
ATOM 1411 O O . PRO B 1 38 ? -19.047 1.881 11.219 1 86.06 38 PRO B O 1
ATOM 1414 N N . PHE B 1 39 ? -18.203 1.211 9.367 1 86.38 39 PHE B N 1
ATOM 1415 C CA . PHE B 1 39 ? -19.234 1.886 8.578 1 86.38 39 PHE B CA 1
ATOM 1416 C C . PHE B 1 39 ? -20.438 0.982 8.375 1 86.38 39 PHE B C 1
ATOM 1418 O O . PHE B 1 39 ? -21.562 1.466 8.219 1 86.38 39 PHE B O 1
ATOM 1425 N N . LYS B 1 40 ? -20.25 -0.193 8.305 1 84.94 40 LYS B N 1
ATOM 1426 C CA . LYS B 1 40 ? -21.312 -1.18 8.125 1 84.94 40 LYS B CA 1
ATOM 1427 C C . LYS B 1 40 ? -22.234 -0.801 6.961 1 84.94 40 LYS B C 1
ATOM 1429 O O . LYS B 1 40 ? -23.453 -0.795 7.102 1 84.94 40 LYS B O 1
ATOM 1434 N N . ASP B 1 41 ? -21.625 -0.419 5.906 1 89.5 41 ASP B N 1
ATOM 1435 C CA . ASP B 1 41 ? -22.344 -0.038 4.695 1 89.5 41 ASP B CA 1
ATOM 1436 C C . ASP B 1 41 ? -21.922 -0.905 3.51 1 89.5 41 ASP B C 1
ATOM 1438 O O . ASP B 1 41 ? -21.281 -1.946 3.689 1 89.5 41 ASP B O 1
ATOM 1442 N N . HIS B 1 42 ? -22.406 -0.559 2.338 1 90.88 42 HIS B N 1
ATOM 1443 C CA . HIS B 1 42 ? -22.141 -1.377 1.162 1 90.88 42 HIS B CA 1
ATOM 1444 C C . HIS B 1 42 ? -20.969 -0.825 0.366 1 90.88 42 HIS B C 1
ATOM 1446 O O . HIS B 1 42 ? -20.766 -1.192 -0.794 1 90.88 42 HIS B O 1
ATOM 1452 N N . LEU B 1 43 ? -20.156 0.092 0.982 1 95.69 43 LEU B N 1
ATOM 1453 C CA . LEU B 1 43 ? -19.094 0.768 0.238 1 95.69 43 LEU B CA 1
ATOM 1454 C C . LEU B 1 43 ? -17.734 0.447 0.826 1 95.69 43 LEU B C 1
ATOM 1456 O O . LEU B 1 43 ? -16.703 0.796 0.242 1 95.69 43 LEU B O 1
ATOM 1460 N N . HIS B 1 44 ? -17.781 -0.271 1.998 1 96.94 44 HIS B N 1
ATOM 1461 C CA . HIS B 1 44 ? -16.516 -0.51 2.676 1 96.94 44 HIS B CA 1
ATOM 1462 C C . HIS B 1 44 ? -16.391 -1.968 3.104 1 96.94 44 HIS B C 1
ATOM 1464 O O . HIS B 1 44 ? -17.359 -2.576 3.557 1 96.94 44 HIS B O 1
ATOM 1470 N N . THR B 1 45 ? -15.18 -2.518 2.947 1 97.75 45 THR B N 1
ATOM 1471 C CA . THR B 1 45 ? -14.781 -3.795 3.527 1 97.75 45 THR B CA 1
ATOM 1472 C C . THR B 1 45 ? -13.359 -3.719 4.078 1 97.75 45 THR B C 1
ATOM 1474 O O . THR B 1 45 ? -12.469 -3.146 3.443 1 97.75 45 THR B O 1
ATOM 1477 N N . TRP B 1 46 ? -13.18 -4.297 5.277 1 97.31 46 TRP B N 1
ATOM 1478 C CA . TRP B 1 46 ? -11.859 -4.352 5.887 1 97.31 46 TRP B CA 1
ATOM 1479 C C . TRP B 1 46 ? -11.328 -5.781 5.914 1 97.31 46 TRP B C 1
ATOM 1481 O O . TRP B 1 46 ? -12.062 -6.711 6.27 1 97.31 46 TRP B O 1
ATOM 1491 N N . PHE B 1 47 ? -10.078 -5.941 5.457 1 97.12 47 PHE B N 1
ATOM 1492 C CA . PHE B 1 47 ? -9.383 -7.219 5.543 1 97.12 47 PHE B CA 1
ATOM 1493 C C . PHE B 1 47 ? -8.195 -7.125 6.496 1 97.12 47 PHE B C 1
ATOM 1495 O O . PHE B 1 47 ? -7.441 -6.152 6.465 1 97.12 47 PHE B O 1
ATOM 1502 N N . GLY B 1 48 ? -8.07 -8.078 7.367 1 95.38 48 GLY B N 1
ATOM 1503 C CA . GLY B 1 48 ? -6.875 -8.164 8.195 1 95.38 48 GLY B CA 1
ATOM 1504 C C . GLY B 1 48 ? -5.672 -8.719 7.449 1 95.38 48 GLY B C 1
ATOM 1505 O O . GLY B 1 48 ? -5.809 -9.641 6.645 1 95.38 48 GLY B O 1
ATOM 1506 N N . ILE B 1 49 ? -4.484 -8.117 7.738 1 93.5 49 ILE B N 1
ATOM 1507 C CA . ILE B 1 49 ? -3.291 -8.609 7.059 1 93.5 49 ILE B CA 1
ATOM 1508 C C . ILE B 1 49 ? -2.201 -8.914 8.086 1 93.5 49 ILE B C 1
ATOM 1510 O O . ILE B 1 49 ? -1.021 -9 7.742 1 93.5 49 ILE B O 1
ATOM 1514 N N . GLY B 1 50 ? -2.596 -8.984 9.352 1 87.94 50 GLY B N 1
ATOM 1515 C CA . GLY B 1 50 ? -1.66 -9.289 10.422 1 87.94 50 GLY B CA 1
ATOM 1516 C C . GLY B 1 50 ? -1.142 -8.047 11.133 1 87.94 50 GLY B C 1
ATOM 1517 O O . GLY B 1 50 ? -1.27 -6.934 10.617 1 87.94 50 GLY B O 1
ATOM 1518 N N . TYR B 1 51 ? -0.631 -8.141 12.391 1 88.31 51 TYR B N 1
ATOM 1519 C CA . TYR B 1 51 ? 0.016 -7.094 13.172 1 88.31 51 TYR B CA 1
ATOM 1520 C C . TYR B 1 51 ? -0.958 -5.965 13.484 1 88.31 51 TYR B C 1
ATOM 1522 O O . TYR B 1 51 ? -0.549 -4.816 13.656 1 88.31 51 TYR B O 1
ATOM 1530 N N . GLY B 1 52 ? -2.271 -6.305 13.406 1 89.31 52 GLY B N 1
ATOM 1531 C CA . GLY B 1 52 ? -3.27 -5.27 13.617 1 89.31 52 GLY B CA 1
ATOM 1532 C C . GLY B 1 52 ? -3.453 -4.363 12.414 1 89.31 52 GLY B C 1
ATOM 1533 O O . GLY B 1 52 ? -4.168 -3.363 12.492 1 89.31 52 GLY B O 1
ATOM 1534 N N . LEU B 1 53 ? -2.807 -4.707 11.352 1 93.38 53 LEU B N 1
ATOM 1535 C CA . LEU B 1 53 ? -2.912 -3.939 10.117 1 93.38 53 LEU B CA 1
ATOM 1536 C C . LEU B 1 53 ? -4.059 -4.453 9.25 1 93.38 53 LEU B C 1
ATOM 1538 O O . LEU B 1 53 ? -4.531 -5.574 9.445 1 93.38 53 LEU B O 1
ATOM 1542 N N . SER B 1 54 ? -4.5 -3.531 8.328 1 96.19 54 SER B N 1
ATOM 1543 C CA . SER B 1 54 ? -5.641 -3.918 7.504 1 96.19 54 SER B CA 1
ATOM 1544 C C . SER B 1 54 ? -5.562 -3.291 6.113 1 96.19 54 SER B C 1
ATOM 1546 O O . SER B 1 54 ? -4.832 -2.318 5.91 1 96.19 54 SER B O 1
ATOM 1548 N N . ILE B 1 55 ? -6.18 -3.902 5.219 1 97.56 55 ILE B N 1
ATOM 1549 C CA . ILE B 1 55 ? -6.512 -3.334 3.916 1 97.56 55 ILE B CA 1
ATOM 1550 C C . ILE B 1 55 ? -7.965 -2.869 3.912 1 97.56 55 ILE B C 1
ATOM 1552 O O . ILE B 1 55 ? -8.867 -3.637 4.25 1 97.56 55 ILE B O 1
ATOM 1556 N N . HIS B 1 56 ? -8.117 -1.642 3.615 1 98.12 56 HIS B N 1
ATOM 1557 C CA . HIS B 1 56 ? -9.461 -1.091 3.436 1 98.12 56 HIS B CA 1
ATOM 1558 C C . HIS B 1 56 ? -9.852 -1.069 1.963 1 98.12 56 HIS B C 1
ATOM 1560 O O . HIS B 1 56 ? -9.219 -0.381 1.157 1 98.12 56 HIS B O 1
ATOM 1566 N N . VAL B 1 57 ? -10.867 -1.825 1.649 1 98.25 57 VAL B N 1
ATOM 1567 C CA . VAL B 1 57 ? -11.422 -1.787 0.301 1 98.25 57 VAL B CA 1
ATOM 1568 C C . VAL B 1 57 ? -12.609 -0.826 0.257 1 98.25 57 VAL B C 1
ATOM 1570 O O . VAL B 1 57 ? -13.578 -0.992 1 1 98.25 57 VAL B O 1
ATOM 1573 N N . ILE B 1 58 ? -12.531 0.163 -0.649 1 97.62 58 ILE B N 1
ATOM 1574 C CA . ILE B 1 58 ? -13.5 1.254 -0.618 1 97.62 58 ILE B CA 1
ATOM 1575 C C . ILE B 1 58 ? -14.086 1.468 -2.014 1 97.62 58 ILE B C 1
ATOM 1577 O O . ILE B 1 58 ? -13.344 1.697 -2.973 1 97.62 58 ILE B O 1
ATOM 1581 N N . ALA B 1 59 ? -15.344 1.362 -2.105 1 97.25 59 ALA B N 1
ATOM 1582 C CA . ALA B 1 59 ? -16.078 1.803 -3.291 1 97.25 59 ALA B CA 1
ATOM 1583 C C . ALA B 1 59 ? -16.703 3.172 -3.068 1 97.25 59 ALA B C 1
ATOM 1585 O O . ALA B 1 59 ? -16.938 3.58 -1.927 1 97.25 59 ALA B O 1
ATOM 1586 N N . ARG B 1 60 ? -16.875 3.852 -4.172 1 94.81 60 ARG B N 1
ATOM 1587 C CA . ARG B 1 60 ? -17.484 5.172 -4.09 1 94.81 60 ARG B CA 1
ATOM 1588 C C . ARG B 1 60 ? -18.719 5.258 -4.977 1 94.81 60 ARG B C 1
ATOM 1590 O O . ARG B 1 60 ? -18.844 4.523 -5.961 1 94.81 60 ARG B O 1
ATOM 1597 N N . GLU B 1 61 ? -19.594 6.184 -4.5 1 92.19 61 GLU B N 1
ATOM 1598 C CA . GLU B 1 61 ? -20.781 6.438 -5.297 1 92.19 61 GLU B CA 1
ATOM 1599 C C . GLU B 1 61 ? -20.547 7.562 -6.301 1 92.19 61 GLU B C 1
ATOM 1601 O O . GLU B 1 61 ? -21.281 8.547 -6.328 1 92.19 61 GLU B O 1
ATOM 1606 N N . VAL B 1 62 ? -19.5 7.582 -6.934 1 91.56 62 VAL B N 1
ATOM 1607 C CA . VAL B 1 62 ? -19.094 8.477 -8.016 1 91.56 62 VAL B CA 1
ATOM 1608 C C . VAL B 1 62 ? -18.578 7.664 -9.195 1 91.56 62 VAL B C 1
ATOM 1610 O O . VAL B 1 62 ? -18.234 6.488 -9.039 1 91.56 62 VAL B O 1
ATOM 1613 N N . PRO B 1 63 ? -18.609 8.258 -10.367 1 93.62 63 PRO B N 1
ATOM 1614 C CA . PRO B 1 63 ? -18.094 7.504 -11.508 1 93.62 63 PRO B CA 1
ATOM 1615 C C . PRO B 1 63 ? -16.656 7.027 -11.297 1 93.62 63 PRO B C 1
ATOM 1617 O O . PRO B 1 63 ? -15.82 7.777 -10.789 1 93.62 63 PRO B O 1
ATOM 1620 N N . TRP B 1 64 ? -16.438 5.855 -11.617 1 94.69 64 TRP B N 1
ATOM 1621 C CA . TRP B 1 64 ? -15.109 5.242 -11.508 1 94.69 64 TRP B CA 1
ATOM 1622 C C . TRP B 1 64 ? -14.102 5.969 -12.391 1 94.69 64 TRP B C 1
ATOM 1624 O O . TRP B 1 64 ? -14.383 6.273 -13.547 1 94.69 64 TRP B O 1
ATOM 1634 N N . LYS B 1 65 ? -12.992 6.191 -11.805 1 91.19 65 LYS B N 1
ATOM 1635 C CA . LYS B 1 65 ? -11.852 6.703 -12.555 1 91.19 65 LYS B CA 1
ATOM 1636 C C . LYS B 1 65 ? -10.758 5.641 -12.695 1 91.19 65 LYS B C 1
ATOM 1638 O O . LYS B 1 65 ? -10.242 5.141 -11.695 1 91.19 65 LYS B O 1
ATOM 1643 N N . GLU B 1 66 ? -10.461 5.398 -13.984 1 91.62 66 GLU B N 1
ATOM 1644 C CA . GLU B 1 66 ? -9.445 4.371 -14.219 1 91.62 66 GLU B CA 1
ATOM 1645 C C . GLU B 1 66 ? -8.117 4.75 -13.586 1 91.62 66 GLU B C 1
ATOM 1647 O O . GLU B 1 66 ? -7.688 5.902 -13.664 1 91.62 66 GLU B O 1
ATOM 1652 N N . GLN B 1 6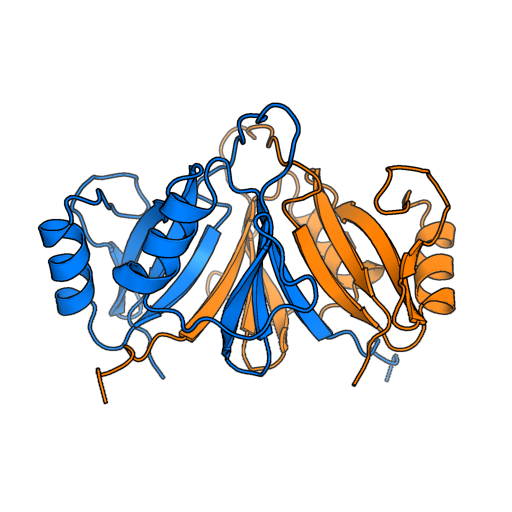7 ? -7.543 3.742 -12.961 1 92.38 67 GLN B N 1
ATOM 1653 C CA . GLN B 1 67 ? -6.234 3.932 -12.344 1 92.38 67 GLN B CA 1
ATOM 1654 C C . GLN B 1 67 ? -5.113 3.516 -13.289 1 92.38 67 GLN B C 1
ATOM 1656 O O . GLN B 1 67 ? -5.285 2.605 -14.102 1 92.38 67 GLN B O 1
ATOM 1661 N N . ASN B 1 68 ? -4.062 4.258 -13.258 1 92.94 68 ASN B N 1
ATOM 1662 C CA . ASN B 1 68 ? -2.834 3.914 -13.977 1 92.94 68 ASN B CA 1
ATOM 1663 C C . ASN B 1 68 ? -1.676 3.672 -13.008 1 92.94 68 ASN B C 1
ATOM 1665 O O . ASN B 1 68 ? -1.149 4.613 -12.414 1 92.94 68 ASN B O 1
ATOM 1669 N N . ILE B 1 69 ? -1.333 2.418 -12.922 1 92.81 69 ILE B N 1
ATOM 1670 C CA . ILE B 1 69 ? -0.334 2.033 -11.93 1 92.81 69 ILE B CA 1
ATOM 1671 C C . ILE B 1 69 ? 0.68 1.083 -12.562 1 92.81 69 ILE B C 1
ATOM 1673 O O . ILE B 1 69 ? 0.304 0.06 -13.141 1 92.81 69 ILE B O 1
ATOM 1677 N N . ASP B 1 70 ? 1.933 1.432 -12.469 1 93.94 70 ASP B N 1
ATOM 1678 C CA . ASP B 1 70 ? 3.016 0.593 -12.977 1 93.94 70 ASP B CA 1
ATOM 1679 C C . ASP B 1 70 ? 3.23 -0.625 -12.078 1 93.94 70 ASP B C 1
ATOM 1681 O O . ASP B 1 70 ? 3.043 -0.549 -10.859 1 93.94 70 ASP B O 1
ATOM 1685 N N . ARG B 1 71 ? 3.691 -1.694 -12.68 1 93.94 71 ARG B N 1
ATOM 1686 C CA . ARG B 1 71 ? 3.945 -2.924 -11.938 1 93.94 71 ARG B CA 1
ATOM 1687 C C . ARG B 1 71 ? 4.926 -2.68 -10.797 1 93.94 71 ARG B C 1
ATOM 1689 O O . ARG B 1 71 ? 4.852 -3.342 -9.758 1 93.94 71 ARG B O 1
ATOM 1696 N N . THR B 1 72 ? 5.824 -1.753 -11.031 1 95.25 72 THR B N 1
ATOM 1697 C CA . THR B 1 72 ? 6.785 -1.405 -9.984 1 95.25 72 THR B CA 1
ATOM 1698 C C .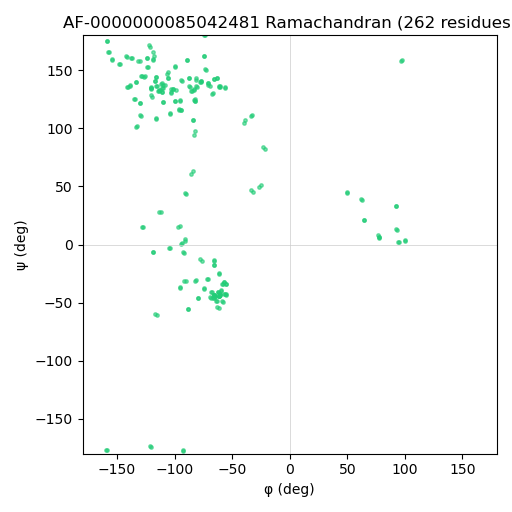 THR B 1 72 ? 6.062 -1.013 -8.695 1 95.25 72 THR B C 1
ATOM 1700 O O . THR B 1 72 ? 6.562 -1.264 -7.598 1 95.25 72 THR B O 1
ATOM 1703 N N . ASN B 1 73 ? 4.938 -0.396 -8.828 1 95.88 73 ASN B N 1
ATOM 1704 C CA . ASN B 1 73 ? 4.066 -0.083 -7.699 1 95.88 73 ASN B CA 1
ATOM 1705 C C . ASN B 1 73 ? 3.166 -1.263 -7.34 1 95.88 73 ASN B C 1
ATOM 1707 O O . ASN B 1 73 ? 2.258 -1.607 -8.094 1 95.88 73 ASN B O 1
ATOM 1711 N N . HIS B 1 74 ? 3.496 -1.943 -6.156 1 97.5 74 HIS B N 1
ATOM 1712 C CA . HIS B 1 74 ? 2.748 -3.162 -5.867 1 97.5 74 HIS B CA 1
ATOM 1713 C C . HIS B 1 74 ? 2.717 -3.445 -4.367 1 97.5 74 HIS B C 1
ATOM 1715 O O . HIS B 1 74 ? 3.486 -2.857 -3.604 1 97.5 74 HIS B O 1
ATOM 1721 N N . LEU B 1 75 ? 1.751 -4.227 -4.008 1 97.81 75 LEU B N 1
ATOM 1722 C CA . LEU B 1 75 ? 1.662 -4.824 -2.68 1 97.81 75 LEU B CA 1
ATOM 1723 C C . LEU B 1 75 ? 2.123 -6.277 -2.705 1 97.81 75 LEU B C 1
ATOM 1725 O O . LEU B 1 75 ? 1.718 -7.047 -3.582 1 97.81 75 LEU B O 1
ATOM 1729 N N . CYS B 1 76 ? 2.963 -6.633 -1.73 1 97.56 76 CYS B N 1
ATOM 1730 C CA . CYS B 1 76 ? 3.523 -7.98 -1.733 1 97.56 76 CYS B CA 1
ATOM 1731 C C . CYS B 1 76 ? 3.047 -8.773 -0.521 1 97.56 76 CYS B C 1
ATOM 1733 O O . CYS B 1 76 ? 3.029 -8.25 0.596 1 97.56 76 CYS B O 1
ATOM 1735 N N . PHE B 1 77 ? 2.684 -10.008 -0.756 1 96.38 77 PHE B N 1
ATOM 1736 C CA . PHE B 1 77 ? 2.406 -10.984 0.287 1 96.38 77 PHE B CA 1
ATOM 1737 C C . PHE B 1 77 ? 3.361 -12.164 0.19 1 96.38 77 PHE B C 1
ATOM 1739 O O . PHE B 1 77 ? 3.973 -12.391 -0.856 1 96.38 77 P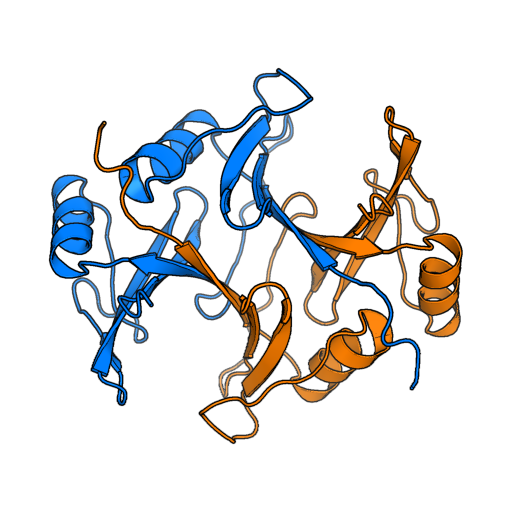HE B O 1
ATOM 1746 N N . CYS B 1 78 ? 3.463 -12.82 1.277 1 94.81 78 CYS B N 1
ATOM 1747 C CA . CYS B 1 78 ? 4.266 -14.039 1.298 1 94.81 78 CYS B CA 1
ATOM 1748 C C . CYS B 1 78 ? 3.408 -15.258 1.614 1 94.81 78 CYS B C 1
ATOM 1750 O O . CYS B 1 78 ? 2.5 -15.18 2.443 1 94.81 78 CYS B O 1
ATOM 1752 N N . VAL B 1 79 ? 3.725 -16.328 0.922 1 94.25 79 VAL B N 1
ATOM 1753 C CA . VAL B 1 79 ? 3.021 -17.594 1.136 1 94.25 79 VAL B CA 1
ATOM 1754 C C . VAL B 1 79 ? 4.023 -18.688 1.476 1 94.25 79 VAL B C 1
ATOM 1756 O O . VAL B 1 79 ? 5.215 -18.578 1.177 1 94.25 79 VAL B O 1
ATOM 1759 N N . LYS B 1 80 ? 3.584 -19.766 2.064 1 92.69 80 LYS B N 1
ATOM 1760 C CA . LYS B 1 80 ? 4.441 -20.891 2.414 1 92.69 80 LYS B CA 1
ATOM 1761 C C . LYS B 1 80 ? 4.664 -21.797 1.21 1 92.69 80 LYS B C 1
ATOM 1763 O O . LYS B 1 80 ? 5.719 -22.438 1.089 1 92.69 80 LYS B O 1
ATOM 1768 N N . ASP B 1 81 ? 3.695 -21.875 0.336 1 93.25 81 ASP B N 1
ATOM 1769 C CA . ASP B 1 81 ? 3.711 -22.812 -0.789 1 93.25 81 ASP B CA 1
ATOM 1770 C C . ASP B 1 81 ? 3.326 -22.094 -2.088 1 93.25 81 ASP B C 1
ATOM 1772 O O . ASP B 1 81 ? 2.143 -21.969 -2.402 1 93.25 81 ASP B O 1
ATOM 1776 N N . MET B 1 82 ? 4.34 -21.797 -2.885 1 94.94 82 MET B N 1
ATOM 1777 C CA . MET B 1 82 ? 4.133 -21.062 -4.133 1 94.94 82 MET B CA 1
ATOM 1778 C C . MET B 1 82 ? 3.377 -21.922 -5.145 1 94.94 82 MET B C 1
ATOM 1780 O O . MET B 1 82 ? 2.469 -21.422 -5.82 1 94.94 82 MET B O 1
ATOM 1784 N N . ASP B 1 83 ? 3.727 -23.156 -5.207 1 94.88 83 ASP B N 1
ATOM 1785 C CA . ASP B 1 83 ? 3.088 -24.047 -6.168 1 94.88 83 ASP B CA 1
ATOM 1786 C C . ASP B 1 83 ? 1.587 -24.156 -5.91 1 94.88 83 ASP B C 1
ATOM 1788 O O . ASP B 1 83 ? 0.786 -24.125 -6.844 1 94.88 83 ASP B O 1
ATOM 1792 N N . ALA B 1 84 ? 1.271 -24.297 -4.676 1 94.94 84 ALA B N 1
ATOM 1793 C CA . ALA B 1 84 ? -0.143 -24.359 -4.32 1 94.94 84 ALA B CA 1
ATOM 1794 C C . ALA B 1 84 ? -0.865 -23.062 -4.688 1 94.94 84 ALA B C 1
ATOM 1796 O O . ALA B 1 84 ? -2.01 -23.094 -5.145 1 94.94 84 ALA B O 1
ATOM 1797 N N . PHE B 1 85 ? -0.225 -21.969 -4.457 1 95.81 85 PHE B N 1
ATOM 1798 C CA . PHE B 1 85 ? -0.836 -20.688 -4.77 1 95.81 85 PHE B CA 1
ATOM 1799 C C . PHE B 1 85 ? -1.039 -20.531 -6.273 1 95.81 85 PHE B C 1
ATOM 1801 O O . PHE B 1 85 ? -2.094 -20.078 -6.719 1 95.81 85 PHE B O 1
ATOM 1808 N N . ILE B 1 86 ? -0.041 -20.906 -7 1 95.94 86 ILE B N 1
ATOM 1809 C CA . ILE B 1 86 ? -0.114 -20.828 -8.453 1 95.94 86 ILE B CA 1
ATOM 1810 C C . ILE B 1 86 ? -1.248 -21.719 -8.961 1 95.94 86 ILE B C 1
ATOM 1812 O O . ILE B 1 86 ? -2.004 -21.312 -9.852 1 95.94 86 ILE B O 1
ATOM 1816 N N . LYS B 1 87 ? -1.349 -22.891 -8.453 1 96.44 87 LYS B N 1
ATOM 1817 C CA . LYS B 1 87 ? -2.438 -23.781 -8.836 1 96.44 87 LYS B CA 1
ATOM 1818 C C . LYS B 1 87 ? -3.795 -23.125 -8.609 1 96.44 87 LYS B C 1
ATOM 1820 O O . LYS B 1 87 ? -4.699 -23.25 -9.438 1 96.44 87 LYS B O 1
ATOM 1825 N N . LYS B 1 88 ? -3.891 -22.5 -7.488 1 95.69 88 LYS B N 1
ATOM 1826 C CA . LYS B 1 88 ? -5.121 -21.766 -7.195 1 95.69 88 LYS B CA 1
ATOM 1827 C C . LYS B 1 88 ? -5.402 -20.719 -8.266 1 95.69 88 LYS B C 1
ATOM 1829 O O . LYS B 1 88 ? -6.539 -20.578 -8.734 1 95.69 88 LYS B O 1
ATOM 1834 N N . LEU B 1 89 ? -4.406 -19.875 -8.641 1 96.88 89 LEU B N 1
ATOM 1835 C CA . LEU B 1 89 ? -4.57 -18.875 -9.68 1 96.88 89 LEU B CA 1
ATOM 1836 C C . LEU B 1 89 ? -5.023 -19.516 -10.992 1 96.88 89 LEU B C 1
ATOM 1838 O O . LEU B 1 89 ? -5.91 -18.984 -11.672 1 96.88 89 LEU B O 1
ATOM 1842 N N . GLN B 1 90 ? -4.43 -20.609 -11.297 1 96.44 90 GLN B N 1
ATOM 1843 C CA . GLN B 1 90 ? -4.754 -21.297 -12.539 1 96.44 90 GLN B CA 1
ATOM 1844 C C . GLN B 1 90 ? -6.188 -21.828 -12.508 1 96.44 90 GLN B C 1
ATOM 1846 O O . GLN B 1 90 ? -6.926 -21.688 -13.492 1 96.44 90 GLN B O 1
ATOM 1851 N N . GLU B 1 91 ? -6.582 -22.438 -11.469 1 96.25 91 GLU B N 1
ATOM 1852 C CA . GLU B 1 91 ? -7.93 -22.984 -11.32 1 96.25 91 GLU B CA 1
ATOM 1853 C C . GLU B 1 91 ? -8.984 -21.875 -11.461 1 96.25 91 GLU B C 1
ATOM 1855 O O . GLU B 1 91 ? -10.078 -22.125 -11.961 1 96.25 91 GLU B O 1
ATOM 1860 N N . LYS B 1 92 ? -8.602 -20.734 -11 1 96.38 92 LYS B N 1
ATOM 1861 C CA . LYS B 1 92 ? -9.531 -19.609 -11.047 1 96.38 92 LYS B CA 1
ATOM 1862 C C . LYS B 1 92 ? -9.328 -18.766 -12.305 1 96.38 92 LYS B C 1
ATOM 1864 O O . LYS B 1 92 ? -9.969 -17.734 -12.469 1 96.38 92 LYS B O 1
ATOM 1869 N N . ASN B 1 93 ? -8.406 -19.141 -13.164 1 96.44 93 ASN B N 1
ATOM 1870 C CA . ASN B 1 93 ? -8.109 -18.484 -14.438 1 96.44 93 ASN B CA 1
ATOM 1871 C C . ASN B 1 93 ? -7.633 -17.047 -14.234 1 96.44 93 ASN B C 1
ATOM 1873 O O . ASN B 1 93 ? -8.07 -16.141 -14.953 1 96.44 93 ASN B O 1
ATOM 1877 N N . ILE B 1 94 ? -6.871 -16.844 -13.25 1 96.69 94 ILE B N 1
ATOM 1878 C CA . ILE B 1 94 ? -6.246 -15.539 -13.008 1 96.69 94 ILE B CA 1
ATOM 1879 C C . ILE B 1 94 ? -4.844 -15.523 -13.617 1 96.69 94 ILE B C 1
ATOM 1881 O O . ILE B 1 94 ? -3.965 -16.266 -13.188 1 96.69 94 ILE B O 1
ATOM 1885 N N . PRO B 1 95 ? -4.707 -14.664 -14.578 1 97.12 95 PRO B N 1
ATOM 1886 C CA . PRO B 1 95 ? -3.381 -14.602 -15.195 1 97.12 95 PRO B CA 1
ATOM 1887 C C . PRO B 1 95 ? -2.311 -14.086 -14.234 1 97.12 95 PRO B C 1
ATOM 1889 O O . PRO B 1 95 ? -2.584 -13.203 -13.414 1 97.12 95 PRO B O 1
ATOM 1892 N N . PHE B 1 96 ? -1.114 -14.633 -14.297 1 97.81 96 PHE B N 1
ATOM 1893 C CA . PHE B 1 96 ? 0.05 -14.195 -13.531 1 97.81 96 PHE B CA 1
ATOM 1894 C C . PHE B 1 96 ? 1.314 -14.289 -14.383 1 97.81 96 PHE B C 1
ATOM 1896 O O . PHE B 1 96 ? 1.305 -14.891 -15.453 1 97.81 96 PHE B O 1
ATOM 1903 N N . GLY B 1 97 ? 2.338 -13.602 -13.961 1 96.5 97 GLY B N 1
ATOM 1904 C CA . GLY B 1 97 ? 3.605 -13.648 -14.672 1 96.5 97 GLY B CA 1
ATOM 1905 C C . GLY B 1 97 ? 4.785 -13.227 -13.812 1 96.5 97 GLY B C 1
ATOM 1906 O O . GLY B 1 97 ? 4.648 -13.062 -12.602 1 96.5 97 GLY B O 1
ATOM 1907 N N . ASN B 1 98 ? 5.926 -13.203 -14.469 1 92.81 98 ASN B N 1
ATOM 1908 C CA . ASN B 1 98 ? 7.141 -12.828 -13.75 1 92.81 98 ASN B CA 1
ATOM 1909 C C . ASN B 1 98 ? 7.418 -11.328 -13.859 1 92.81 98 ASN B C 1
ATOM 1911 O O . ASN B 1 98 ? 6.598 -10.578 -14.391 1 92.81 98 ASN B O 1
ATOM 1915 N N . SER B 1 99 ? 8.5 -10.883 -13.312 1 85.81 99 SER B N 1
ATOM 1916 C CA . SER B 1 99 ? 8.836 -9.461 -13.219 1 85.81 99 SER B CA 1
ATOM 1917 C C . SER B 1 99 ? 9.07 -8.859 -14.602 1 85.81 99 SER B C 1
ATOM 1919 O O . SER B 1 99 ? 8.984 -7.645 -14.773 1 85.81 99 SER B O 1
ATOM 1921 N N . GLU B 1 100 ? 9.281 -9.672 -15.516 1 86.19 100 GLU B N 1
ATOM 1922 C CA . GLU B 1 100 ? 9.547 -9.203 -16.875 1 86.19 100 GLU B CA 1
ATOM 1923 C C . GLU B 1 100 ? 8.258 -9.133 -17.688 1 86.19 100 GLU B C 1
ATOM 1925 O O . GLU B 1 100 ? 8.273 -8.719 -18.859 1 86.19 100 GLU B O 1
ATOM 1930 N N . GLY B 1 101 ? 7.211 -9.609 -17.109 1 86.19 101 GLY B N 1
ATOM 1931 C CA . GLY B 1 101 ? 5.922 -9.516 -17.766 1 86.19 101 GLY B CA 1
ATOM 1932 C C . GLY B 1 101 ? 5.586 -10.734 -18.609 1 86.19 101 GLY B C 1
ATOM 1933 O O . GLY B 1 101 ? 4.684 -10.688 -19.453 1 86.19 101 GLY B O 1
ATOM 1934 N N . LEU B 1 102 ? 6.371 -11.766 -18.391 1 90.31 102 LEU B N 1
ATOM 1935 C CA . LEU B 1 102 ? 6.074 -13 -19.109 1 90.31 102 LEU B CA 1
ATOM 1936 C C . LEU B 1 102 ? 4.973 -13.789 -18.406 1 90.31 102 LEU B C 1
ATOM 1938 O O . LEU B 1 102 ? 5.133 -14.195 -17.25 1 90.31 102 LEU B O 1
ATOM 1942 N N . ASN B 1 103 ? 3.936 -14.055 -19.156 1 92.62 103 ASN B N 1
ATOM 1943 C CA . ASN B 1 103 ? 2.771 -14.727 -18.594 1 92.62 103 ASN B CA 1
ATOM 1944 C C . ASN B 1 103 ? 3.076 -16.188 -18.25 1 92.62 103 ASN B C 1
ATOM 1946 O O . ASN B 1 103 ? 3.729 -16.875 -19.031 1 92.62 103 ASN B O 1
ATOM 1950 N N . GLY B 1 104 ? 2.619 -16.594 -17.125 1 94.75 104 GLY B N 1
ATOM 1951 C CA . GLY B 1 104 ? 2.697 -17.984 -16.719 1 94.75 104 GLY B CA 1
ATOM 1952 C C . GLY B 1 104 ? 4.078 -18.391 -16.234 1 94.75 104 GLY B C 1
ATOM 1953 O O . GLY B 1 104 ? 4.32 -19.562 -15.953 1 94.75 104 GLY B O 1
ATOM 1954 N N . LYS B 1 105 ? 4.914 -17.469 -16.125 1 94.94 105 LYS B N 1
ATOM 1955 C CA . LYS B 1 105 ? 6.273 -17.766 -15.688 1 94.94 105 LYS B CA 1
ATOM 1956 C C . LYS B 1 105 ? 6.496 -17.312 -14.242 1 94.94 105 LYS B C 1
ATOM 1958 O O . LYS B 1 105 ? 6.016 -16.25 -13.836 1 94.94 105 LYS B O 1
ATOM 1963 N N . VAL B 1 106 ? 7.262 -18.109 -13.539 1 96 106 VAL B N 1
ATOM 1964 C CA . VAL B 1 106 ? 7.664 -17.812 -12.164 1 96 106 VAL B CA 1
ATOM 1965 C C . VAL B 1 106 ? 9.102 -17.312 -12.148 1 96 106 VAL B C 1
ATOM 1967 O O . VAL B 1 106 ? 9.977 -17.875 -12.812 1 96 106 VAL B O 1
ATOM 1970 N N . ASN B 1 107 ? 9.25 -16.25 -11.484 1 95.19 107 ASN B N 1
ATOM 1971 C CA . ASN B 1 107 ? 10.617 -15.766 -11.32 1 95.19 107 ASN B CA 1
ATOM 1972 C C . ASN B 1 107 ? 11.32 -16.469 -10.156 1 95.19 107 ASN B C 1
ATOM 1974 O O . ASN B 1 107 ? 10.742 -16.625 -9.086 1 95.19 107 ASN B O 1
ATOM 1978 N N . LEU B 1 108 ? 12.547 -16.906 -10.398 1 94.38 108 LEU B N 1
ATOM 1979 C CA . LEU B 1 108 ? 13.422 -17.359 -9.336 1 94.38 108 LEU B CA 1
ATOM 1980 C C . LEU B 1 108 ? 14.484 -16.312 -9.016 1 94.38 108 LEU B C 1
ATOM 1982 O O . LEU B 1 108 ? 15.398 -16.078 -9.805 1 94.38 108 LEU B O 1
ATOM 1986 N N . ARG B 1 109 ? 14.344 -15.812 -7.906 1 92.12 109 ARG B N 1
ATOM 1987 C CA . ARG B 1 109 ? 15.281 -14.773 -7.484 1 92.12 109 ARG B CA 1
ATOM 1988 C C . ARG B 1 109 ? 16.641 -15.383 -7.129 1 92.12 109 ARG B C 1
ATOM 1990 O O . ARG B 1 109 ? 16.734 -16.578 -6.828 1 92.12 109 ARG B O 1
ATOM 1997 N N . PRO B 1 110 ? 17.641 -14.453 -7.105 1 89 110 PRO B N 1
ATOM 1998 C CA . PRO B 1 110 ? 18.969 -14.945 -6.75 1 89 110 PRO B CA 1
ATOM 1999 C C . PRO B 1 110 ? 19.016 -15.547 -5.348 1 89 110 PRO B C 1
ATOM 2001 O O . PRO B 1 110 ? 19.859 -16.422 -5.082 1 89 110 PRO B O 1
ATOM 2004 N N . ASP B 1 111 ? 18.188 -15.188 -4.512 1 89.94 111 ASP B N 1
ATOM 2005 C CA . ASP B 1 111 ? 18.203 -15.664 -3.131 1 89.94 111 ASP B CA 1
ATOM 2006 C C . ASP B 1 111 ? 17.344 -16.922 -2.973 1 89.94 111 ASP B C 1
ATOM 2008 O O . ASP B 1 111 ? 17.078 -17.359 -1.853 1 89.94 111 ASP B O 1
ATOM 2012 N N . GLY B 1 112 ? 16.797 -17.406 -4.039 1 92.56 112 GLY B N 1
ATOM 2013 C CA . GLY B 1 112 ? 16.078 -18.672 -4.027 1 92.56 112 GLY B CA 1
ATOM 2014 C C . GLY B 1 112 ? 14.578 -18.5 -3.844 1 92.56 112 GLY B C 1
ATOM 2015 O O . GLY B 1 112 ? 13.828 -19.484 -3.832 1 92.56 112 GLY B O 1
ATOM 2016 N N . ILE B 1 113 ? 14.18 -17.312 -3.775 1 94.56 113 ILE B N 1
ATOM 2017 C CA . ILE B 1 113 ? 12.766 -17.031 -3.543 1 94.56 113 ILE B CA 1
ATOM 2018 C C . ILE B 1 113 ? 12.016 -17.031 -4.871 1 94.56 113 ILE B C 1
ATOM 2020 O O . ILE B 1 113 ? 12.492 -16.484 -5.867 1 94.56 113 ILE B O 1
ATOM 2024 N N . HIS B 1 114 ? 10.898 -17.719 -4.918 1 96.25 114 HIS B N 1
ATOM 2025 C CA . HIS B 1 114 ? 10 -17.641 -6.066 1 96.25 114 HIS B CA 1
ATOM 2026 C C . HIS B 1 114 ? 9.117 -16.406 -5.996 1 96.25 114 HIS B C 1
ATOM 2028 O O . HIS B 1 114 ? 8.672 -16.016 -4.914 1 96.25 114 HIS B O 1
ATOM 2034 N N . GLN B 1 115 ? 8.906 -15.867 -7.156 1 96.88 115 GLN B N 1
ATOM 2035 C CA . GLN B 1 115 ? 8.18 -14.602 -7.219 1 96.88 115 GLN B CA 1
ATOM 2036 C C . GLN B 1 115 ? 7.23 -14.562 -8.414 1 96.88 115 GLN B C 1
ATOM 2038 O O . GLN B 1 115 ? 7.605 -14.953 -9.523 1 96.88 115 GLN B O 1
ATOM 2043 N N . ILE B 1 116 ? 6.027 -14.102 -8.203 1 97.69 116 ILE B N 1
ATOM 2044 C CA . ILE B 1 116 ? 5.094 -13.875 -9.305 1 97.69 116 ILE B CA 1
ATOM 2045 C C . ILE B 1 116 ? 4.363 -12.547 -9.102 1 97.69 116 ILE B C 1
ATOM 2047 O O . ILE B 1 116 ? 4.312 -12.031 -7.98 1 97.69 116 ILE B O 1
ATOM 2051 N N . PHE B 1 117 ? 3.83 -12.078 -10.211 1 98.06 117 PHE B N 1
ATOM 2052 C CA . PHE B 1 117 ? 3.018 -10.867 -10.211 1 98.06 117 PHE B CA 1
ATOM 2053 C C . PHE B 1 117 ? 1.688 -11.109 -10.914 1 98.06 117 PHE B C 1
ATOM 2055 O O . PHE B 1 117 ? 1.626 -11.836 -11.898 1 98.06 117 PHE B O 1
ATOM 2062 N N . PHE B 1 118 ? 0.711 -10.477 -10.422 1 97.69 118 PHE B N 1
ATOM 2063 C CA . PHE B 1 118 ? -0.599 -10.445 -11.062 1 97.69 118 PHE B CA 1
ATOM 2064 C C . PHE B 1 118 ? -1.404 -9.242 -10.578 1 97.69 118 PHE B C 1
ATOM 2066 O O . PHE B 1 118 ? -0.917 -8.445 -9.781 1 97.69 118 PHE B O 1
ATOM 2073 N N . GLN B 1 119 ? -2.562 -9.078 -11.18 1 96.88 119 GLN B N 1
ATOM 2074 C CA . GLN B 1 119 ? -3.336 -7.887 -10.844 1 96.88 119 GLN B CA 1
ATOM 2075 C C . GLN B 1 119 ? -4.656 -8.258 -10.18 1 96.88 119 GLN B C 1
ATOM 2077 O O . GLN B 1 119 ? -5.258 -9.281 -10.508 1 96.88 119 GLN B O 1
ATOM 2082 N N . ASP B 1 120 ? -5.055 -7.41 -9.219 1 97.62 120 ASP B N 1
ATOM 2083 C CA . ASP B 1 120 ? -6.398 -7.559 -8.664 1 97.62 120 ASP B CA 1
ATOM 2084 C C . ASP B 1 120 ? -7.453 -7.062 -9.656 1 97.62 120 ASP B C 1
ATOM 2086 O O . ASP B 1 120 ? -7.121 -6.594 -10.742 1 97.62 120 ASP B O 1
ATOM 2090 N N . PRO B 1 121 ? -8.719 -7.125 -9.32 1 97.06 121 PRO B N 1
ATOM 2091 C CA . PRO B 1 121 ? -9.773 -6.781 -10.273 1 97.06 121 PRO B CA 1
ATOM 2092 C C . PRO B 1 121 ? -9.766 -5.309 -10.672 1 97.06 121 PRO B C 1
ATOM 2094 O O . PRO B 1 121 ? -10.438 -4.914 -11.617 1 97.06 121 PRO B O 1
ATOM 2097 N N . ASN B 1 122 ? -9.047 -4.445 -9.977 1 97 122 ASN B N 1
ATOM 2098 C CA . ASN B 1 122 ? -9.039 -3.004 -10.211 1 97 122 ASN B CA 1
ATOM 2099 C C . ASN B 1 122 ? -7.766 -2.561 -10.922 1 97 122 ASN B C 1
ATOM 2101 O O . ASN B 1 122 ? -7.594 -1.375 -11.211 1 97 122 ASN B O 1
ATOM 2105 N N . GLY B 1 123 ? -6.887 -3.475 -11.141 1 95.5 123 GLY B N 1
ATOM 2106 C CA . GLY B 1 123 ? -5.672 -3.154 -11.875 1 95.5 123 GLY B CA 1
ATOM 2107 C C . GLY B 1 123 ? -4.469 -2.939 -10.977 1 95.5 123 GLY B C 1
ATOM 2108 O O . GLY B 1 123 ? -3.383 -2.605 -11.453 1 95.5 123 GLY B O 1
ATOM 2109 N N . TYR B 1 124 ? -4.602 -3.123 -9.703 1 96.88 124 TYR B N 1
ATOM 2110 C CA . TYR B 1 124 ? -3.473 -2.996 -8.789 1 96.88 124 TYR B CA 1
ATOM 2111 C C . TYR B 1 124 ? -2.588 -4.238 -8.844 1 96.88 124 TYR B C 1
ATOM 2113 O O . TYR B 1 124 ? -3.09 -5.359 -8.93 1 96.88 124 TYR B O 1
ATOM 2121 N N . TRP B 1 125 ? -1.308 -4.031 -8.797 1 97.12 125 TRP B N 1
ATOM 2122 C CA . TRP B 1 125 ? -0.363 -5.141 -8.914 1 97.12 125 TRP B CA 1
ATOM 2123 C C . TRP B 1 125 ? -0.097 -5.773 -7.555 1 97.12 125 TRP B C 1
ATOM 2125 O O . TRP B 1 125 ? 0.118 -5.066 -6.562 1 97.12 125 TRP B O 1
ATOM 2135 N N . ILE B 1 126 ? -0.102 -7.051 -7.578 1 98.06 126 ILE B N 1
ATOM 2136 C CA . ILE B 1 126 ? 0.189 -7.871 -6.406 1 98.06 126 ILE B CA 1
ATOM 2137 C C . ILE B 1 126 ? 1.403 -8.758 -6.684 1 98.06 126 ILE B C 1
ATOM 2139 O O . ILE B 1 126 ? 1.523 -9.336 -7.766 1 98.06 126 ILE B O 1
ATOM 2143 N N . GLU B 1 127 ? 2.266 -8.766 -5.734 1 98.12 127 GLU B N 1
ATOM 2144 C CA . GLU B 1 127 ? 3.395 -9.688 -5.754 1 98.12 127 GLU B CA 1
ATOM 2145 C C . GLU B 1 127 ? 3.221 -10.789 -4.707 1 98.12 127 GLU B C 1
ATOM 2147 O O . GLU B 1 127 ? 2.793 -10.523 -3.582 1 98.12 127 GLU B O 1
ATOM 2152 N N . ILE B 1 128 ? 3.543 -12.008 -5.109 1 97.12 128 ILE B N 1
ATOM 2153 C CA . ILE B 1 128 ? 3.615 -13.109 -4.156 1 97.12 128 ILE B CA 1
ATOM 2154 C C . ILE B 1 128 ? 5.027 -13.688 -4.145 1 97.12 128 ILE B C 1
ATOM 2156 O O . ILE B 1 128 ? 5.605 -13.953 -5.203 1 97.12 128 ILE B O 1
ATOM 2160 N N . ASN B 1 129 ? 5.516 -13.742 -2.988 1 96.81 129 ASN B N 1
ATOM 2161 C CA . ASN B 1 129 ? 6.762 -14.469 -2.77 1 96.81 129 ASN B CA 1
ATOM 2162 C C . ASN B 1 129 ? 6.574 -15.625 -1.793 1 96.81 129 ASN B C 1
ATOM 2164 O O . ASN B 1 129 ? 5.551 -15.711 -1.112 1 96.81 129 ASN B O 1
ATOM 2168 N N . ASP B 1 130 ? 7.578 -16.547 -1.749 1 95.5 130 ASP B N 1
ATOM 2169 C CA . ASP B 1 130 ? 7.465 -17.672 -0.827 1 95.5 130 ASP B CA 1
ATOM 2170 C C . ASP B 1 130 ? 8.523 -17.594 0.272 1 95.5 130 ASP B C 1
ATOM 2172 O O . ASP B 1 130 ? 9.016 -18.625 0.743 1 95.5 130 ASP B O 1
ATOM 2176 N N . ASP B 1 131 ? 8.938 -16.422 0.598 1 89.56 131 ASP B N 1
ATOM 2177 C CA . ASP B 1 131 ? 9.844 -16.219 1.726 1 89.56 131 ASP B CA 1
ATOM 2178 C C . ASP B 1 131 ? 9.07 -16.125 3.039 1 89.56 131 ASP B C 1
ATOM 2180 O O . ASP B 1 131 ? 9.219 -15.172 3.799 1 89.56 131 ASP B O 1
ATOM 2184 N N . PHE B 1 132 ? 8.383 -17.281 3.354 1 81.88 132 PHE B N 1
ATOM 2185 C CA . PHE B 1 132 ? 7.555 -17.328 4.551 1 81.88 132 PHE B CA 1
ATOM 2186 C C . PHE B 1 132 ? 8.391 -17.641 5.781 1 81.88 132 PHE B C 1
ATOM 2188 O O . PHE B 1 132 ? 8.938 -18.75 5.898 1 81.88 132 PHE B O 1
ATOM 2195 N N . ILE B 1 133 ? 8.797 -16.562 6.441 1 66.5 133 ILE B N 1
ATOM 2196 C CA . ILE B 1 133 ? 9.602 -16.797 7.641 1 66.5 133 ILE B CA 1
ATOM 2197 C C . ILE B 1 133 ? 8.688 -16.891 8.859 1 66.5 133 ILE B C 1
ATOM 2199 O O . ILE B 1 133 ? 7.684 -16.188 8.953 1 66.5 133 ILE B O 1
#

Secondary structure (DSSP, 8-state):
-------EEEEEEEE-SSHHHHHHIIIIII-PPEE--SS-SSSEEEEEEETTEEEEEE--SS-----B--TTSEEEEEES-HHHHHHHHHHTT--EE-TT--BT--EE-TTS-EEEEEE-TTS-EEEEE----/------EEEEEEEEE-SSHHHHHHIIIIII-PPEE--SS-SSSEEEEEEETTEEEEEE--SS-----B--TTSEEEEE-S-HHHHHHHHHHTT--EE-TT--BT--EE-TTS-EEEEEE-TTS-EEEEE----

Foldseek 3Di:
DPCPDPDDDAEAEDEDPDQVQLVCCCCPQVNFDWDDDPPPDPFWTWTDDDPNYIYIYGYDPDDDDADDDDLVQAAEDEDQDPVVSVVSCVVVVFWKADPVPDIPDWDQDPVRKIKMWGAGPRGHIYMYIHPDD/DPCPDPDDDAEAEDEDPDQVQLVCCCCPQVNFDWDDDPPPDPFWTWTDDDPNYIYIYGYDPDDDDADDDDLVQAAEDEDQDPVVSVVSCVVVVFWKADPVPDIPDWDQDPVRKIKMWGAGPRGHIYMYIHPDD

Sequence (266 aa):
MSEFAHLKVNHVAIYAKDLEKTNQFYEEIIGLPKIEDPFKDHLHTWFGIGYGLSIHVIAREVPWKEQNIDRTNHLCFCVKDMDAFIKKLQEKNIPFGNSEGLNGKVNLRPDGIHQIFFQDPNGYWIEINDDFIMSEFAHLKVNHVAIYAKDLEKTNQFYEEIIGLPKIEDPFKDHLHTWFGIGYGLSIHVIAREVPWKEQNIDRTNHLCFCVKDMDAFIKKLQEKNIPFGNSEGLNGKVNLRPDGIHQIFFQDPNGYWIEINDDFI

Nearest PDB structures (foldseek):
  3ghj-assembly1_A-2  TM=7.451E-01  e=9.393E-10  uncultured bacterium
  3r4q-assembly3_E-2  TM=6.985E-01  e=7.257E-10  Agrobacterium fabrum str. C58
  7w5e-assembly1_D  TM=7.904E-01  e=4.415E-09  Streptomyces chartreusis
  3zi1-assembly1_A  TM=7.190E-01  e=1.398E-05  Homo sapiens
  6p29-assembly1_A  TM=6.105E-01  e=6.045E-06  Pseudoalteromonas luteoviolacea

InterPro domains:
  IPR004360 Glyoxalase/fosfomycin resistance/dioxygenase domain [PF00903] (8-128)
  IPR029068 Glyoxalase/Bleomycin resistance protein/Dihydroxybiphenyl dioxygenase [G3DSA:3.10.180.10] (4-131)
  IPR029068 Glyoxalase/Bleomycin resistance protein/Dihydroxybiphenyl dioxygenase [SSF54593] (6-129)
  IPR037523 Vicinal oxygen chelate (VOC), core domain [PS51819] (8-131)

Radius of gyration: 18.28 Å; Cα contacts (8 Å, |Δi|>4): 549; chains: 2; bounding box: 45×50×39 Å

Organism: Cyclobacterium marinum (strain ATCC 25205 / DSM 745 / LMG 13164 / NCIMB 1802) (NCBI:txid880070)